Protein AF-A0A1Y3MT46-F1 (afdb_monomer)

Mean predicted aligned error: 7.98 Å

Secondary structure (DSSP, 8-state):
-TT--SBPPHHHHHHHHHHTT--HHHHHHHHHHHHHHHS-S--BGGGGGGGGS-TT--EEETTEEEEETTEE-SPP-TTTHHHHHHHHHTT-HHHHHHHHHHHHHHHHHHHTTS-----GGGGS--HHHHHHHHHHHHSS--HHHH--GGGHHHHHHTTTS-THHHHHHHHHHHHHHHHHHHHHT--SHHHHHHHTTSS--HHHHHHHHT--EE-SSSTT-EE---TTT---HHHHHHHHHHHHHHHHHHHHHHHHHHHHHHHHHHHHTT-EE-TTSEEE-TT--EEEE-------

Foldseek 3Di:
DLPFQAFDDPVLVVQLCVLLVNDPVLVVVVLVVCCVVVVDSGATPSFPLLSLFAQCDWDDDPNDTQAHSSTGPHRQAQVCVVVVLVSQCVVDPVSSVSSVVSVVSSVVSVCVPVPQDDDLVLLEDDPVLVVQLVVLLVQQDQVLVVDDPVCQVVCQVVVPDDPVQVVSLVSLVVSVVVQLVSLVPDDTSVSVCQRRVNDDHSLLSCQSYFAVFAAPGPRSHTGGDHPSRDGDPSSVVRNVVRVVVVVVVVVVVVVVVVVVVVVVCVVCVQWDADPVRFTAGPVRDTDDRDDDPPPD

Solvent-accessible surface area (backbone atoms only — not comparable to full-atom values): 17026 Å² total; per-residue (Å²): 90,44,79,34,75,54,68,52,49,70,69,59,51,50,53,36,29,60,77,63,72,51,48,72,70,59,51,54,52,49,49,54,51,45,25,74,76,69,76,42,86,79,52,26,39,26,38,54,67,25,80,74,44,56,57,86,40,64,41,73,54,96,92,38,67,33,26,56,54,17,37,41,74,35,67,76,24,53,90,49,43,63,61,53,51,59,61,41,47,78,68,34,67,70,51,34,53,53,43,55,56,47,50,54,55,41,53,51,56,49,40,77,76,58,72,85,72,85,56,74,70,77,37,51,66,53,70,72,56,43,69,67,46,54,61,54,59,63,73,44,73,70,54,58,77,79,56,63,75,92,52,50,67,63,52,57,74,57,67,87,74,58,76,74,56,52,57,54,49,50,53,50,51,55,42,51,51,52,52,54,58,52,56,74,74,50,88,47,60,66,47,51,38,28,62,45,52,76,52,74,50,70,64,57,50,39,22,31,52,58,26,58,38,68,38,89,56,55,67,83,34,54,34,65,44,13,68,61,83,40,63,54,74,68,50,45,50,53,50,49,56,30,52,50,53,52,53,53,50,52,60,57,48,53,59,51,53,54,49,51,52,50,50,54,48,68,77,49,69,57,60,43,73,46,99,86,50,41,32,24,41,83,87,68,46,80,77,51,80,60,79,78,78,76,84,124

pLDDT: mean 87.77, std 11.2, range [35.53, 97.62]

Sequence (296 aa):
MTRDKDIADAYVVKRICNKLNITNKKWNYFRKYYKSRMKTFDIPYSHLLSLLLPRTLTIRHKNKLIVDHGILLGVINGDNQIILLNSIINYGNEFYLKFMWNVQRMVHVYNLFHTITISVADCFPSDNIKNSFTPILNDIPNDLSTFSISNLDTTIMNQNKSEYQSNIRENIFQNYYSLTKLVENIQSNLTNIVNSGSKGNKDNIIQILFSVGIQAILQNCYIKGSYSEGLSAKELFIHSKSGRAGIISTSLNTSSTGYLQRELVKCMEDLTTDNNGIVRDYNHNEIIIIIRYEYT

Nearest PDB structures (foldseek):
  2pmz-assembly1_A  TM=8.046E-01  e=1.683E-09  Saccharolobus solfataricus P2
  2waq-assembly1_A  TM=8.009E-01  e=2.755E-09  Saccharolobus shibatae
  6eyd-assembly1_D  TM=7.255E-01  e=1.140E-05  Mycolicibacterium smegmatis MC2 155
  6jcy-assembly1_D  TM=6.917E-01  e=5.293E-06  Mycobacterium tuberculosis H37Rv
  6fbv-assembly1_D  TM=7.019E-01  e=1.767E-05  Mycobacterium tuberculosis H37Rv

Radius of gyration: 26.97 Å; Cα contacts (8 Å, |Δi|>4): 286; chains: 1; bounding box: 60×64×71 Å

Structure (mmCIF, N/CA/C/O backbone):
data_AF-A0A1Y3MT46-F1
#
_entry.id   AF-A0A1Y3MT46-F1
#
loop_
_atom_site.group_PDB
_atom_site.id
_atom_site.type_symbol
_atom_site.label_atom_id
_atom_site.label_alt_id
_atom_site.label_comp_id
_atom_site.label_asym_id
_atom_site.label_entity_id
_atom_site.label_seq_id
_atom_site.pdbx_PDB_ins_code
_atom_site.Cartn_x
_atom_site.Cartn_y
_atom_site.Cartn_z
_atom_site.occupancy
_atom_site.B_iso_or_equiv
_atom_site.auth_seq_id
_atom_site.auth_comp_id
_atom_site.auth_asym_id
_atom_site.auth_atom_id
_atom_site.pdbx_PDB_model_num
ATOM 1 N N . MET A 1 1 ? 0.086 -7.068 -11.124 1.00 89.50 1 MET A N 1
ATOM 2 C CA . MET A 1 1 ? 1.217 -7.064 -12.078 1.00 89.50 1 MET A CA 1
ATOM 3 C C . MET A 1 1 ? 2.537 -7.537 -11.469 1.00 89.50 1 MET A C 1
ATOM 5 O O . MET A 1 1 ? 2.953 -8.620 -11.815 1.00 89.50 1 MET A O 1
ATOM 9 N N . THR A 1 2 ? 3.215 -6.829 -10.553 1.00 91.31 2 THR A N 1
ATOM 10 C CA . THR A 1 2 ? 4.557 -7.259 -10.056 1.00 91.31 2 THR A CA 1
ATOM 11 C C . THR A 1 2 ? 4.565 -8.567 -9.246 1.00 91.31 2 THR A C 1
ATOM 13 O O . THR A 1 2 ? 5.621 -9.155 -9.045 1.00 91.31 2 THR A O 1
ATOM 16 N N . ARG A 1 3 ? 3.396 -9.040 -8.794 1.00 91.31 3 ARG A N 1
ATOM 17 C CA . ARG A 1 3 ? 3.185 -10.360 -8.163 1.00 91.31 3 ARG A CA 1
ATOM 18 C C . ARG A 1 3 ? 2.735 -11.450 -9.133 1.00 91.31 3 ARG A C 1
ATOM 20 O O . ARG A 1 3 ? 2.677 -12.611 -8.746 1.00 91.31 3 ARG A O 1
ATOM 27 N N . ASP A 1 4 ? 2.360 -11.058 -10.340 1.00 92.81 4 ASP A N 1
ATOM 28 C CA . ASP A 1 4 ? 1.717 -11.924 -11.313 1.00 92.81 4 ASP A CA 1
ATOM 29 C C . ASP A 1 4 ? 2.777 -12.763 -12.028 1.00 92.81 4 ASP A C 1
ATOM 31 O O . ASP A 1 4 ? 3.644 -12.228 -12.721 1.00 92.81 4 ASP A O 1
ATOM 35 N N . LYS A 1 5 ? 2.753 -14.070 -11.777 1.00 93.81 5 LYS A N 1
ATOM 36 C CA . LYS A 1 5 ? 3.749 -15.009 -12.295 1.00 93.81 5 LYS A CA 1
ATOM 37 C C . LYS A 1 5 ? 3.363 -15.569 -13.660 1.00 93.81 5 LYS A C 1
ATOM 39 O O . LYS A 1 5 ? 4.182 -16.280 -14.243 1.00 93.81 5 LYS A O 1
ATOM 44 N N . ASP A 1 6 ? 2.175 -15.244 -14.160 1.00 95.88 6 ASP A N 1
ATOM 45 C CA . ASP A 1 6 ? 1.707 -15.744 -15.440 1.00 95.88 6 ASP A CA 1
ATOM 46 C C . ASP A 1 6 ? 2.523 -15.118 -16.572 1.00 95.88 6 ASP A C 1
ATOM 48 O O . ASP A 1 6 ? 2.991 -13.972 -16.496 1.00 95.88 6 ASP A O 1
ATOM 52 N N . ILE A 1 7 ? 2.753 -15.913 -17.617 1.00 96.62 7 ILE A N 1
ATOM 53 C CA . ILE A 1 7 ? 3.514 -15.482 -18.788 1.00 96.62 7 ILE A CA 1
ATOM 54 C C . ILE A 1 7 ? 2.722 -14.380 -19.487 1.00 96.62 7 ILE A C 1
ATOM 56 O O . ILE A 1 7 ? 1.535 -14.530 -19.754 1.00 96.62 7 ILE A O 1
ATOM 60 N N . ALA A 1 8 ? 3.390 -13.270 -19.801 1.00 95.50 8 ALA A N 1
ATOM 61 C CA . ALA A 1 8 ? 2.727 -12.126 -20.392 1.00 95.50 8 ALA A CA 1
ATOM 62 C C . ALA A 1 8 ? 2.191 -12.444 -21.795 1.00 95.50 8 ALA A C 1
ATOM 64 O O . ALA A 1 8 ? 2.962 -12.733 -22.716 1.00 95.50 8 ALA A O 1
ATOM 65 N N . ASP A 1 9 ? 0.880 -12.292 -21.976 1.00 95.69 9 ASP A N 1
ATOM 66 C CA . ASP A 1 9 ? 0.225 -12.528 -23.257 1.00 95.69 9 ASP A CA 1
ATOM 67 C C . ASP A 1 9 ? 0.780 -11.619 -24.352 1.00 95.69 9 ASP A C 1
ATOM 69 O O . ASP A 1 9 ? 0.852 -10.390 -24.209 1.00 95.69 9 ASP A O 1
ATOM 73 N N . ALA A 1 10 ? 1.069 -12.204 -25.515 1.00 94.62 10 ALA A N 1
ATOM 74 C CA . ALA A 1 10 ? 1.573 -11.466 -26.672 1.00 94.62 10 ALA A CA 1
ATOM 75 C C . ALA A 1 10 ? 0.643 -10.307 -27.078 1.00 94.62 10 ALA A C 1
ATOM 77 O O . ALA A 1 10 ? 1.111 -9.233 -27.471 1.00 94.62 10 ALA A O 1
ATOM 78 N N . TYR A 1 11 ? -0.674 -10.498 -26.945 1.00 95.69 11 TYR A N 1
ATOM 79 C CA . TYR A 1 11 ? -1.669 -9.464 -27.221 1.00 95.69 11 TYR A CA 1
ATOM 80 C C . TYR A 1 11 ? -1.562 -8.280 -26.246 1.00 95.69 11 TYR A C 1
ATOM 82 O O . TYR A 1 11 ? -1.498 -7.125 -26.681 1.00 95.69 11 TYR A O 1
ATOM 90 N N . VAL A 1 12 ? -1.470 -8.549 -24.940 1.00 95.38 12 VAL A N 1
ATOM 91 C CA . VAL A 1 12 ? -1.343 -7.511 -23.903 1.00 95.38 12 VAL A CA 1
ATOM 92 C C . VAL A 1 12 ? -0.020 -6.762 -24.055 1.00 95.38 12 VAL A C 1
ATOM 94 O O . VAL A 1 12 ? -0.002 -5.529 -24.069 1.00 95.38 12 VAL A O 1
ATOM 97 N N . VAL A 1 13 ? 1.079 -7.485 -24.280 1.00 95.50 13 VAL A N 1
ATOM 98 C CA . VAL A 1 13 ? 2.406 -6.905 -24.537 1.00 95.50 13 VAL A CA 1
ATOM 99 C C . VAL A 1 13 ? 2.394 -5.988 -25.761 1.00 95.50 13 VAL A C 1
ATOM 101 O O . VAL A 1 13 ? 2.955 -4.890 -25.710 1.00 95.50 13 VAL A O 1
ATOM 104 N N . LYS A 1 14 ? 1.722 -6.381 -26.851 1.00 95.94 14 LYS A N 1
ATOM 105 C CA . LYS A 1 14 ? 1.579 -5.541 -28.050 1.00 95.94 14 LYS A CA 1
ATOM 106 C C . LYS A 1 14 ? 0.832 -4.242 -27.740 1.00 95.94 14 LYS A C 1
ATOM 108 O O . LYS A 1 14 ? 1.267 -3.174 -28.172 1.00 95.94 14 LYS A O 1
ATOM 113 N N . ARG A 1 15 ? -0.253 -4.297 -26.956 1.00 96.69 15 ARG A N 1
ATOM 114 C CA . ARG A 1 15 ? -0.984 -3.089 -26.525 1.00 96.69 15 ARG A CA 1
ATOM 115 C C . ARG A 1 15 ? -0.128 -2.187 -25.637 1.00 96.69 15 ARG A C 1
ATOM 117 O O . ARG A 1 15 ? -0.145 -0.974 -25.840 1.00 96.69 15 ARG A O 1
ATOM 124 N N . ILE A 1 16 ? 0.647 -2.761 -24.713 1.00 96.44 16 ILE A N 1
ATOM 125 C CA . ILE A 1 16 ? 1.609 -2.021 -23.883 1.00 96.44 16 ILE A CA 1
ATOM 126 C C . ILE A 1 16 ? 2.638 -1.316 -24.773 1.00 96.44 16 ILE A C 1
ATOM 128 O O . ILE A 1 16 ? 2.809 -0.104 -24.664 1.00 96.44 16 ILE A O 1
ATOM 132 N N . CYS A 1 17 ? 3.279 -2.038 -25.696 1.00 96.38 17 CYS A N 1
ATOM 133 C CA . CYS A 1 17 ? 4.290 -1.460 -26.583 1.00 96.38 17 CYS A CA 1
ATOM 134 C C . CYS A 1 17 ? 3.718 -0.316 -27.428 1.00 96.38 17 CYS A C 1
ATOM 136 O O . CYS A 1 17 ? 4.334 0.746 -27.500 1.00 96.38 17 CYS A O 1
ATOM 138 N N . ASN A 1 18 ? 2.511 -0.484 -27.977 1.00 95.94 18 ASN A N 1
ATOM 139 C CA . ASN A 1 18 ? 1.822 0.571 -28.721 1.00 95.94 18 ASN A CA 1
ATOM 140 C C . ASN A 1 18 ? 1.517 1.793 -27.839 1.00 95.94 18 ASN A C 1
ATOM 142 O O . ASN A 1 18 ? 1.780 2.919 -28.244 1.00 95.94 18 ASN A O 1
ATOM 146 N N . LYS A 1 19 ? 1.011 1.599 -26.612 1.00 95.88 19 LYS A N 1
ATOM 147 C CA . LYS A 1 19 ? 0.667 2.703 -25.692 1.00 95.88 19 LYS A CA 1
ATOM 148 C C . LYS A 1 19 ? 1.895 3.494 -25.219 1.00 95.88 19 LYS A C 1
ATOM 150 O O . LYS A 1 19 ? 1.788 4.681 -24.895 1.00 95.88 19 LYS A O 1
ATOM 155 N N . LEU A 1 20 ? 3.048 2.832 -25.162 1.00 96.12 20 LEU A N 1
ATOM 156 C CA . LEU A 1 20 ? 4.332 3.395 -24.744 1.00 96.12 20 LEU A CA 1
ATOM 157 C C . LEU A 1 20 ? 5.199 3.883 -25.917 1.00 96.12 20 LEU A C 1
ATOM 159 O O . LEU A 1 20 ? 6.322 4.330 -25.685 1.00 96.12 20 LEU A O 1
ATOM 163 N N . ASN A 1 21 ? 4.714 3.788 -27.162 1.00 95.31 21 ASN A N 1
ATOM 164 C CA . ASN A 1 21 ? 5.484 4.074 -28.379 1.00 95.31 21 ASN A CA 1
ATOM 165 C C . ASN A 1 21 ? 6.826 3.308 -28.434 1.00 95.31 21 ASN A C 1
ATOM 167 O O . ASN A 1 21 ? 7.859 3.834 -28.853 1.00 95.31 21 ASN A O 1
ATOM 171 N N . ILE A 1 22 ? 6.8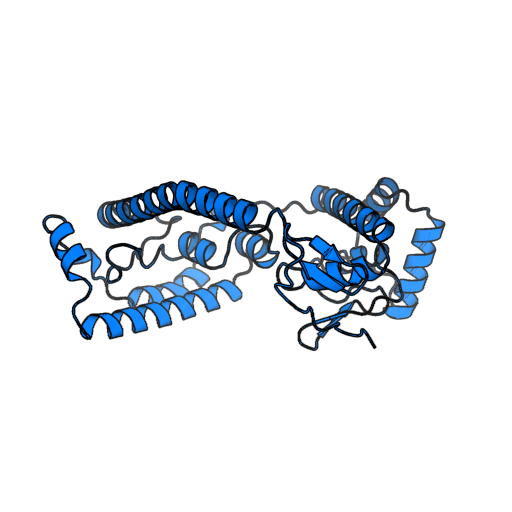32 2.054 -27.974 1.00 94.75 22 ILE A N 1
ATOM 172 C CA . ILE A 1 22 ? 8.005 1.177 -28.008 1.00 94.75 22 ILE A CA 1
ATOM 173 C C . ILE A 1 22 ? 8.059 0.489 -29.368 1.00 94.75 22 ILE A C 1
ATOM 175 O O . ILE A 1 22 ? 7.177 -0.284 -29.732 1.00 94.75 22 ILE A O 1
ATOM 179 N N . THR A 1 23 ? 9.129 0.750 -30.115 1.00 95.31 23 THR A N 1
ATOM 180 C CA . THR A 1 23 ? 9.349 0.129 -31.423 1.00 95.31 23 THR A CA 1
ATOM 181 C C . THR A 1 23 ? 9.632 -1.370 -31.297 1.00 95.31 23 THR A C 1
ATOM 183 O O . THR A 1 23 ? 10.238 -1.828 -30.323 1.00 95.31 23 THR A O 1
ATOM 186 N N . ASN A 1 24 ? 9.308 -2.133 -32.347 1.00 93.06 24 ASN A N 1
ATOM 187 C CA . ASN A 1 24 ? 9.642 -3.562 -32.431 1.00 93.06 24 ASN A CA 1
ATOM 188 C C . ASN A 1 24 ? 11.147 -3.822 -32.234 1.00 93.06 24 ASN A C 1
ATOM 190 O O . ASN A 1 24 ? 11.530 -4.815 -31.619 1.00 93.06 24 ASN A O 1
ATOM 194 N N . LYS A 1 25 ? 12.012 -2.904 -32.698 1.00 94.88 25 LYS A N 1
ATOM 195 C CA . LYS A 1 25 ? 13.466 -2.971 -32.474 1.00 94.88 25 LYS A CA 1
ATOM 196 C C . LYS A 1 25 ? 13.804 -2.936 -30.979 1.00 94.88 25 LYS A C 1
ATOM 198 O O . LYS A 1 25 ? 14.543 -3.798 -30.504 1.00 94.88 25 LYS A O 1
ATOM 203 N N . LYS A 1 26 ? 13.235 -1.982 -30.230 1.00 94.44 26 LYS A N 1
ATOM 204 C CA . LYS A 1 26 ? 13.465 -1.837 -28.783 1.00 94.44 26 LYS A CA 1
ATOM 205 C C . LYS A 1 26 ? 12.912 -3.030 -27.997 1.00 94.44 26 LYS A C 1
ATOM 207 O O . LYS A 1 26 ? 13.590 -3.528 -27.102 1.00 94.44 26 LYS A O 1
ATOM 212 N N . TRP A 1 27 ? 11.735 -3.531 -28.370 1.00 95.62 27 TRP A N 1
ATOM 213 C CA . TRP A 1 27 ? 11.154 -4.735 -27.771 1.00 95.62 27 TRP A CA 1
ATOM 214 C C . TRP A 1 27 ? 12.026 -5.982 -27.992 1.00 95.62 27 TRP A C 1
ATOM 216 O O . TRP A 1 27 ? 12.374 -6.680 -27.041 1.00 95.62 27 TRP A O 1
ATOM 226 N N . ASN A 1 28 ? 12.463 -6.232 -29.230 1.00 95.00 28 ASN A N 1
ATOM 227 C CA . ASN A 1 28 ? 13.331 -7.371 -29.544 1.00 95.00 28 ASN A CA 1
ATOM 228 C C . ASN A 1 28 ? 14.679 -7.288 -28.817 1.00 95.00 28 ASN A C 1
ATOM 230 O O . ASN A 1 28 ? 15.208 -8.304 -28.366 1.00 95.00 28 ASN A O 1
ATOM 234 N N . TYR A 1 29 ? 15.221 -6.079 -28.668 1.00 95.44 29 TYR A N 1
ATOM 235 C CA . TYR A 1 29 ? 16.428 -5.847 -27.884 1.00 95.44 29 TYR A CA 1
ATOM 236 C C . TYR A 1 29 ? 16.231 -6.177 -26.400 1.00 95.44 29 TYR A C 1
ATOM 238 O O . TYR A 1 29 ? 17.075 -6.848 -25.805 1.00 95.44 29 TYR A O 1
ATOM 246 N N . PHE A 1 30 ? 15.101 -5.767 -25.815 1.00 96.50 30 PHE A N 1
ATOM 247 C CA . PHE A 1 30 ? 14.737 -6.142 -24.451 1.00 96.50 30 PHE A CA 1
ATOM 248 C C . PHE A 1 30 ? 14.603 -7.662 -24.296 1.00 96.50 30 PHE A C 1
ATOM 250 O O . PHE A 1 30 ? 15.218 -8.216 -23.393 1.00 96.50 30 PHE A O 1
ATOM 257 N N . ARG A 1 31 ? 13.910 -8.361 -25.208 1.00 96.12 31 ARG A N 1
ATOM 258 C CA . ARG A 1 31 ? 13.781 -9.832 -25.152 1.00 96.12 31 ARG A CA 1
ATOM 259 C C . ARG A 1 31 ? 15.128 -10.552 -25.201 1.00 96.12 31 ARG A C 1
ATOM 261 O O . ARG A 1 31 ? 15.343 -11.492 -24.442 1.00 96.12 31 ARG A O 1
ATOM 268 N N . LYS A 1 32 ? 16.049 -10.113 -26.069 1.00 96.44 32 LYS A N 1
ATOM 269 C CA . LYS A 1 32 ? 17.411 -10.675 -26.141 1.00 96.44 32 LYS A CA 1
ATOM 270 C C . LYS A 1 32 ? 18.173 -10.464 -24.832 1.00 96.44 32 LYS A C 1
ATOM 272 O O . LYS A 1 32 ? 18.791 -11.398 -24.329 1.00 96.44 32 LYS A O 1
ATOM 277 N N . TYR A 1 33 ? 18.090 -9.259 -24.269 1.00 96.69 33 TYR A N 1
ATOM 278 C CA . TYR A 1 33 ? 18.714 -8.937 -22.987 1.00 96.69 33 TYR A CA 1
ATOM 279 C C . TYR A 1 33 ? 18.118 -9.757 -21.838 1.00 96.69 33 TYR A C 1
ATOM 281 O O . TYR A 1 33 ? 18.855 -10.385 -21.084 1.00 96.69 33 TYR A O 1
ATOM 289 N N . TYR A 1 34 ? 16.792 -9.839 -21.760 1.00 97.00 34 TYR A N 1
ATOM 290 C CA . TYR A 1 34 ? 16.092 -10.651 -20.775 1.00 97.00 34 TYR A CA 1
ATOM 291 C C . TYR A 1 34 ? 16.513 -12.124 -20.863 1.00 97.00 34 TYR A C 1
ATOM 293 O O . TYR A 1 34 ? 16.905 -12.700 -19.852 1.00 97.00 34 TYR A O 1
ATOM 301 N N . LYS A 1 35 ? 16.568 -12.704 -22.074 1.00 96.69 35 LYS A N 1
ATOM 302 C CA . LYS A 1 35 ? 17.059 -14.076 -22.287 1.00 96.69 35 LYS A CA 1
ATOM 303 C C . LYS A 1 35 ? 18.486 -14.268 -21.773 1.00 96.69 35 LYS A C 1
ATOM 305 O O . LYS A 1 35 ? 18.784 -15.299 -21.182 1.00 96.69 35 LYS A O 1
ATOM 310 N N . SER A 1 36 ? 19.366 -13.284 -21.975 1.00 96.19 36 SER A N 1
ATOM 311 C CA . SER A 1 36 ? 20.754 -13.365 -21.499 1.00 96.19 36 SER A CA 1
ATOM 312 C C . SER A 1 36 ? 20.866 -13.406 -19.970 1.00 96.19 36 SER A C 1
ATOM 314 O O . SER A 1 36 ? 21.756 -14.068 -19.447 1.00 96.19 36 SER A O 1
ATOM 316 N N . ARG A 1 37 ? 19.943 -12.748 -19.252 1.00 94.75 37 ARG A N 1
ATOM 317 C CA . ARG A 1 37 ? 19.925 -12.694 -17.781 1.00 94.75 37 ARG A CA 1
ATOM 318 C C . ARG A 1 37 ? 19.153 -13.859 -17.158 1.00 94.75 37 ARG A C 1
ATOM 320 O O . ARG A 1 37 ? 19.639 -14.475 -16.220 1.00 94.75 37 ARG A O 1
ATOM 327 N N . MET A 1 38 ? 17.978 -14.178 -17.702 1.00 94.81 38 MET A N 1
ATOM 328 C CA . MET A 1 38 ? 17.021 -15.130 -17.119 1.00 94.81 38 MET A CA 1
ATOM 329 C C . MET A 1 38 ? 17.059 -16.519 -17.762 1.00 94.81 38 MET A C 1
ATOM 331 O O . MET A 1 38 ? 16.367 -17.422 -17.304 1.00 94.81 38 MET A O 1
ATOM 335 N N . LYS A 1 39 ? 17.838 -16.706 -18.836 1.00 94.75 39 LYS A N 1
ATOM 336 C CA . LYS A 1 39 ? 17.951 -17.961 -19.605 1.00 94.75 39 LYS A CA 1
ATOM 337 C C . LYS A 1 39 ? 16.635 -18.460 -20.228 1.00 94.75 39 LYS A C 1
ATOM 339 O O . LYS A 1 39 ? 16.599 -19.563 -20.759 1.00 94.75 39 LYS A O 1
ATOM 344 N N . THR A 1 40 ? 15.585 -17.638 -20.245 1.00 94.94 40 THR A N 1
ATOM 345 C CA . THR A 1 40 ? 14.285 -17.938 -20.864 1.00 94.94 40 THR A CA 1
ATOM 346 C C . THR A 1 40 ? 13.792 -16.773 -21.726 1.00 94.94 40 THR A C 1
ATOM 348 O O . THR A 1 40 ? 14.183 -15.620 -21.529 1.00 94.94 40 THR A O 1
ATOM 351 N N . PHE A 1 41 ? 12.956 -17.080 -22.717 1.00 92.44 41 PHE A N 1
ATOM 352 C CA . PHE A 1 41 ? 12.231 -16.088 -23.513 1.00 92.44 41 PHE A CA 1
ATOM 353 C C . PHE A 1 41 ? 10.859 -15.734 -22.940 1.00 92.44 41 PHE A C 1
ATOM 355 O O . PHE A 1 41 ? 10.252 -14.767 -23.419 1.00 92.44 41 PHE A O 1
ATOM 362 N N . ASP A 1 42 ? 10.403 -16.498 -21.951 1.00 94.38 42 ASP A N 1
ATOM 363 C CA . ASP A 1 42 ? 9.109 -16.331 -21.311 1.00 94.38 42 ASP A CA 1
ATOM 364 C C . ASP A 1 42 ? 9.229 -15.243 -20.250 1.00 94.38 42 ASP A C 1
ATOM 366 O O . ASP A 1 42 ? 10.000 -15.337 -19.288 1.00 94.38 42 ASP A O 1
ATOM 370 N N . ILE A 1 43 ? 8.512 -14.149 -20.485 1.00 96.25 43 ILE A N 1
ATOM 371 C CA . ILE A 1 43 ? 8.541 -12.968 -19.630 1.00 96.25 43 ILE A CA 1
ATOM 372 C C . ILE A 1 43 ? 7.222 -12.952 -18.862 1.00 96.25 43 ILE A C 1
ATOM 374 O O . ILE A 1 43 ? 6.188 -12.714 -19.487 1.00 96.25 43 ILE A O 1
ATOM 378 N N . PRO A 1 44 ? 7.225 -13.194 -17.543 1.00 97.00 44 PRO A N 1
ATOM 379 C CA . PRO A 1 44 ? 6.020 -13.072 -16.742 1.00 97.00 44 PRO A CA 1
ATOM 380 C C . PRO A 1 44 ? 5.614 -11.605 -16.581 1.00 97.00 44 PRO A C 1
ATOM 382 O O . PRO A 1 44 ? 6.450 -10.695 -16.681 1.00 97.00 44 PRO A O 1
ATOM 385 N N . TYR A 1 45 ? 4.338 -11.364 -16.279 1.00 96.69 45 TYR A N 1
ATOM 386 C CA . TYR A 1 45 ? 3.833 -10.022 -15.972 1.00 96.69 45 TYR A CA 1
ATOM 387 C C . TYR A 1 45 ? 4.617 -9.348 -14.841 1.00 96.69 45 TYR A C 1
ATOM 389 O O . TYR A 1 45 ? 4.872 -8.140 -14.904 1.00 96.69 45 TYR A O 1
ATOM 397 N N . SER A 1 46 ? 5.078 -10.126 -13.857 1.00 95.75 46 SER A N 1
ATOM 398 C CA . SER A 1 46 ? 5.911 -9.659 -12.750 1.00 95.75 46 SER A CA 1
ATOM 399 C C . SER A 1 46 ? 7.181 -8.953 -13.210 1.00 95.75 46 SER A C 1
ATOM 401 O O . SER A 1 46 ? 7.615 -8.006 -12.560 1.00 95.75 46 SER A O 1
ATOM 403 N N . HIS A 1 47 ? 7.748 -9.352 -14.350 1.00 96.56 47 HIS A N 1
ATOM 404 C CA . HIS A 1 47 ? 9.004 -8.813 -14.863 1.00 96.56 47 HIS A CA 1
ATOM 405 C C . HIS A 1 47 ? 8.812 -7.745 -15.944 1.00 96.56 47 HIS A C 1
ATOM 407 O O . HIS A 1 47 ? 9.799 -7.123 -16.340 1.00 96.56 47 HIS A O 1
ATOM 413 N N . LEU A 1 48 ? 7.592 -7.470 -16.422 1.00 95.56 48 LEU A N 1
ATOM 414 C CA . LEU A 1 48 ? 7.376 -6.498 -17.507 1.00 95.56 48 LEU A CA 1
ATOM 415 C C . LEU A 1 48 ? 7.844 -5.082 -17.161 1.00 95.56 48 LEU A C 1
ATOM 417 O O . LEU A 1 48 ? 8.295 -4.360 -18.049 1.00 95.56 48 LEU A O 1
ATOM 421 N N . LEU A 1 49 ? 7.809 -4.699 -15.880 1.00 96.50 49 LEU A N 1
ATOM 422 C CA . LEU A 1 49 ? 8.316 -3.398 -15.432 1.00 96.50 49 LEU A CA 1
ATOM 423 C C . LEU A 1 49 ? 9.803 -3.198 -15.774 1.00 96.50 49 LEU A C 1
ATOM 425 O O . LEU A 1 49 ? 10.221 -2.068 -16.017 1.00 96.50 49 LEU A O 1
ATOM 429 N N . SER A 1 50 ? 10.569 -4.286 -15.908 1.00 97.25 50 SER A N 1
ATOM 430 C CA . SER A 1 50 ? 11.974 -4.277 -16.346 1.00 97.25 50 SER A CA 1
ATOM 431 C C . SER A 1 50 ? 12.184 -3.596 -17.701 1.00 97.25 50 SER A C 1
ATOM 433 O O . SER A 1 50 ? 13.263 -3.080 -17.970 1.00 97.25 50 SER A O 1
ATOM 435 N N . LEU A 1 51 ? 11.160 -3.547 -18.562 1.00 96.88 51 LEU A N 1
ATOM 436 C CA . LEU A 1 51 ? 11.217 -2.844 -19.848 1.00 96.88 51 LEU A CA 1
ATOM 437 C C . LEU A 1 51 ? 11.479 -1.335 -19.691 1.00 96.88 51 LEU A C 1
ATOM 439 O O . LEU A 1 51 ? 11.979 -0.691 -20.619 1.00 96.88 51 LEU A O 1
ATOM 443 N N . LEU A 1 52 ? 11.115 -0.774 -18.535 1.00 96.81 52 LEU A N 1
ATOM 444 C CA . LEU A 1 52 ? 11.241 0.645 -18.211 1.00 96.81 52 LEU A CA 1
ATOM 445 C C . LEU A 1 52 ? 12.474 0.961 -17.355 1.00 96.81 52 LEU A C 1
ATOM 447 O O . LEU A 1 52 ? 12.799 2.135 -17.193 1.00 96.81 52 LEU A O 1
ATOM 451 N N . LEU A 1 53 ? 13.157 -0.055 -16.819 1.00 96.94 53 LEU A N 1
ATOM 452 C CA . LEU A 1 53 ? 14.280 0.135 -15.907 1.00 96.94 53 LEU A CA 1
ATOM 453 C C . LEU A 1 53 ? 15.607 0.319 -16.667 1.00 96.94 53 LEU A C 1
ATOM 455 O O . LEU A 1 53 ? 15.845 -0.348 -17.681 1.00 96.94 53 LEU A O 1
ATOM 459 N N . PRO A 1 54 ? 16.505 1.198 -16.185 1.00 95.88 54 PRO A N 1
ATOM 460 C CA . PRO A 1 54 ? 17.852 1.303 -16.727 1.00 95.88 54 PRO A CA 1
ATOM 461 C C . PRO A 1 54 ? 18.668 0.050 -16.392 1.00 95.88 54 PRO A C 1
ATOM 463 O O . PRO A 1 54 ? 18.548 -0.524 -15.314 1.00 95.88 54 PRO A O 1
ATOM 466 N N . ARG A 1 55 ? 19.546 -0.371 -17.305 1.00 94.81 55 ARG A N 1
ATOM 467 C CA . ARG A 1 55 ? 20.349 -1.602 -17.143 1.00 94.81 55 ARG A CA 1
ATOM 468 C C . ARG A 1 55 ? 21.435 -1.511 -16.082 1.00 94.81 55 ARG A C 1
ATOM 470 O O . ARG A 1 55 ? 21.902 -2.531 -15.600 1.00 94.81 55 ARG A O 1
ATOM 477 N N . THR A 1 56 ? 21.844 -0.299 -15.747 1.00 95.94 56 THR A N 1
ATOM 478 C CA . THR A 1 56 ? 22.793 -0.012 -14.670 1.00 95.94 56 THR A CA 1
ATOM 479 C C . THR A 1 56 ? 22.131 -0.060 -13.295 1.00 95.94 56 THR A C 1
ATOM 481 O O . THR A 1 56 ? 22.823 0.003 -12.285 1.00 95.94 56 THR A O 1
ATOM 484 N N . LEU A 1 57 ? 20.797 -0.156 -13.230 1.00 96.62 57 LEU A N 1
ATOM 485 C CA . LEU A 1 57 ? 20.073 -0.140 -11.970 1.00 96.62 57 LEU A CA 1
ATOM 486 C C . LEU A 1 57 ? 20.131 -1.502 -11.287 1.00 96.62 57 LEU A C 1
ATOM 488 O O . LEU A 1 57 ? 19.631 -2.495 -11.816 1.00 96.62 57 LEU A O 1
ATOM 492 N N . THR A 1 58 ? 20.644 -1.503 -10.065 1.00 96.25 58 THR A N 1
ATOM 493 C CA . THR A 1 58 ? 20.626 -2.650 -9.163 1.00 96.25 58 THR A CA 1
ATOM 494 C C . THR A 1 58 ? 20.161 -2.168 -7.795 1.00 96.25 58 THR A C 1
ATOM 496 O O . THR A 1 58 ? 20.686 -1.189 -7.274 1.00 96.25 58 THR A O 1
ATOM 499 N N . ILE A 1 59 ? 19.153 -2.828 -7.223 1.00 95.56 59 ILE A N 1
ATOM 500 C CA . ILE A 1 59 ? 18.527 -2.429 -5.956 1.00 95.56 59 ILE A CA 1
ATOM 501 C C . ILE A 1 59 ? 18.445 -3.636 -5.031 1.00 95.56 59 ILE A C 1
ATOM 503 O O . ILE A 1 59 ? 17.900 -4.681 -5.399 1.00 95.56 59 ILE A O 1
ATOM 507 N N . ARG A 1 60 ? 18.913 -3.460 -3.792 1.00 93.56 60 ARG A N 1
ATOM 508 C CA . ARG A 1 60 ? 18.755 -4.423 -2.698 1.00 93.56 60 ARG A CA 1
ATOM 509 C C . ARG A 1 60 ? 17.896 -3.828 -1.587 1.00 93.56 60 ARG A C 1
ATOM 511 O O . ARG A 1 60 ? 18.037 -2.661 -1.251 1.00 93.56 60 ARG A O 1
ATOM 518 N N . HIS A 1 61 ? 17.037 -4.647 -0.993 1.00 92.06 61 HIS A N 1
ATOM 519 C CA . HIS A 1 61 ? 16.207 -4.276 0.151 1.00 92.06 61 HIS A CA 1
ATOM 520 C C . HIS A 1 61 ? 16.070 -5.474 1.091 1.00 92.06 61 HIS A C 1
ATOM 522 O O . HI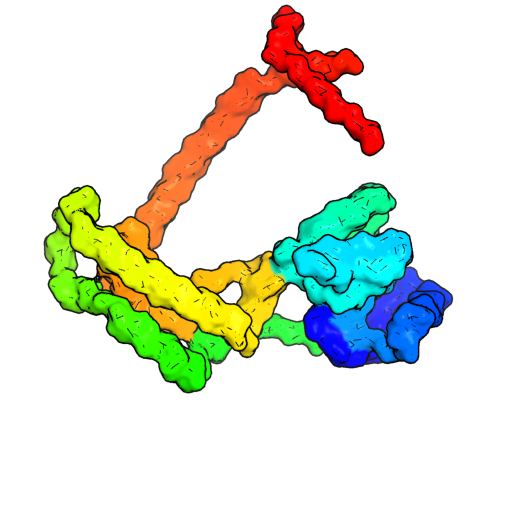S A 1 61 ? 15.781 -6.582 0.635 1.00 92.06 61 HIS A O 1
ATOM 528 N N . LYS A 1 62 ? 16.285 -5.265 2.398 1.00 88.69 62 LYS A N 1
ATOM 529 C CA . LYS A 1 62 ? 16.257 -6.327 3.427 1.00 88.69 62 LYS A CA 1
ATOM 530 C C . LYS A 1 62 ? 17.070 -7.565 3.002 1.00 88.69 62 LYS A C 1
ATOM 532 O O . LYS A 1 62 ? 16.571 -8.687 2.997 1.00 88.69 62 LYS A O 1
ATOM 537 N N . ASN A 1 63 ? 18.303 -7.330 2.547 1.00 86.50 63 ASN A N 1
ATOM 538 C CA . ASN A 1 63 ? 19.248 -8.313 1.995 1.00 86.50 63 ASN A CA 1
ATOM 539 C C . ASN A 1 63 ? 18.821 -9.061 0.720 1.00 86.50 63 ASN A C 1
ATOM 541 O O . ASN A 1 63 ? 19.641 -9.798 0.168 1.00 86.50 63 ASN A O 1
ATOM 545 N N . LYS A 1 64 ? 17.619 -8.822 0.184 1.00 91.31 64 LYS A N 1
ATOM 546 C CA . LYS A 1 64 ? 17.129 -9.420 -1.063 1.00 91.31 64 LYS A CA 1
ATOM 547 C C . LYS A 1 64 ? 17.361 -8.492 -2.252 1.00 91.31 64 LYS A C 1
ATOM 549 O O . LYS A 1 64 ? 17.209 -7.276 -2.147 1.00 91.31 64 LYS A O 1
ATOM 554 N N . LEU A 1 65 ? 17.729 -9.074 -3.388 1.00 91.38 65 LEU A N 1
ATOM 555 C CA . LEU A 1 65 ? 17.879 -8.361 -4.654 1.00 91.38 65 LEU A CA 1
ATOM 556 C C . LEU A 1 65 ? 16.489 -8.136 -5.264 1.00 91.38 65 LEU A C 1
ATOM 558 O O . LEU A 1 65 ? 15.786 -9.099 -5.558 1.00 91.38 65 LEU A O 1
ATOM 562 N N . ILE A 1 66 ? 16.073 -6.875 -5.401 1.00 94.62 66 ILE A N 1
ATOM 563 C CA . ILE A 1 66 ? 14.780 -6.512 -6.003 1.00 94.62 66 ILE A CA 1
ATOM 564 C C . ILE A 1 66 ? 14.954 -6.241 -7.490 1.00 94.62 66 ILE A C 1
ATOM 566 O O . ILE A 1 66 ? 14.157 -6.723 -8.289 1.00 94.62 66 ILE A O 1
ATOM 570 N N . VAL A 1 67 ? 15.978 -5.472 -7.853 1.00 96.88 67 VAL A N 1
ATOM 571 C CA . VAL A 1 67 ? 16.330 -5.188 -9.245 1.00 96.88 67 VAL A CA 1
ATOM 572 C C . VAL A 1 67 ? 17.773 -5.605 -9.456 1.00 96.88 67 VAL A C 1
ATOM 574 O O . VAL A 1 67 ? 18.636 -5.254 -8.656 1.00 96.88 67 VAL A O 1
ATOM 577 N N . ASP A 1 68 ? 18.024 -6.329 -10.535 1.00 96.56 68 ASP A N 1
ATOM 578 C CA . ASP A 1 68 ? 19.339 -6.804 -10.929 1.00 96.56 68 ASP A CA 1
ATOM 579 C C . ASP A 1 68 ? 19.646 -6.368 -12.360 1.00 96.56 68 ASP A C 1
ATOM 581 O O . ASP A 1 68 ? 19.063 -6.890 -13.313 1.00 96.56 68 ASP A O 1
ATOM 585 N N . HIS A 1 69 ? 20.542 -5.393 -12.520 1.00 96.62 69 HIS A N 1
ATOM 586 C CA . HIS A 1 69 ? 20.935 -4.854 -13.825 1.00 96.62 69 HIS A CA 1
ATOM 587 C C . HIS A 1 69 ? 19.723 -4.524 -14.728 1.00 96.62 69 HIS A C 1
ATOM 589 O O . HIS A 1 69 ? 19.640 -4.919 -15.897 1.00 96.62 69 HIS A O 1
ATOM 595 N N . GLY A 1 70 ? 18.729 -3.836 -14.163 1.00 96.06 70 GLY A N 1
ATOM 596 C CA . GLY A 1 70 ? 17.483 -3.455 -14.834 1.00 96.06 70 GLY A CA 1
ATOM 597 C C . GLY A 1 70 ? 16.433 -4.562 -14.977 1.00 96.06 70 GLY A C 1
ATOM 598 O O . GLY A 1 70 ? 15.385 -4.311 -15.566 1.00 96.06 70 GLY A O 1
ATOM 599 N N . ILE A 1 71 ? 16.664 -5.769 -14.450 1.00 97.06 71 ILE A N 1
ATOM 600 C CA . ILE A 1 71 ? 15.646 -6.825 -14.366 1.00 97.06 71 ILE A CA 1
ATOM 601 C C . ILE A 1 71 ? 15.008 -6.806 -12.981 1.00 97.06 71 ILE A C 1
ATOM 603 O O . ILE A 1 71 ? 15.685 -6.977 -11.972 1.00 97.06 71 ILE A O 1
ATOM 607 N N . LEU A 1 72 ? 13.696 -6.604 -12.927 1.00 96.69 72 LEU A N 1
ATOM 608 C CA . LEU A 1 72 ? 12.918 -6.713 -11.702 1.00 96.69 72 LEU A CA 1
ATOM 609 C C . LEU A 1 72 ? 12.745 -8.192 -11.336 1.00 96.69 72 LEU A C 1
ATOM 611 O O . LEU A 1 72 ? 12.142 -8.942 -12.094 1.00 96.69 72 LEU A O 1
ATOM 615 N N . LEU A 1 73 ? 13.260 -8.582 -10.172 1.00 94.38 73 LEU A N 1
ATOM 616 C CA . LEU A 1 73 ? 13.159 -9.926 -9.591 1.00 94.38 73 LEU A CA 1
ATOM 617 C C . LEU A 1 73 ? 12.214 -9.962 -8.381 1.00 94.38 73 LEU A C 1
ATOM 619 O O . LEU A 1 73 ? 11.649 -11.001 -8.048 1.00 94.38 73 LEU A O 1
ATOM 623 N N . GLY A 1 74 ? 12.075 -8.827 -7.692 1.00 92.56 74 GLY A N 1
ATOM 624 C CA . GLY A 1 74 ? 11.218 -8.676 -6.523 1.00 92.56 74 GLY A CA 1
ATOM 625 C C . GLY A 1 74 ? 9.839 -8.104 -6.845 1.00 92.56 74 GLY A C 1
ATOM 626 O O . GLY A 1 74 ? 9.572 -7.589 -7.928 1.00 92.56 74 GLY A O 1
ATOM 627 N N . VAL A 1 75 ? 8.962 -8.132 -5.846 1.00 92.88 75 VAL A N 1
ATOM 628 C CA . VAL A 1 75 ? 7.656 -7.472 -5.909 1.00 92.88 75 VAL A CA 1
ATOM 629 C C . VAL A 1 75 ? 7.808 -6.026 -5.454 1.00 92.88 75 VAL A C 1
ATOM 631 O O . VAL A 1 75 ? 8.260 -5.792 -4.336 1.00 92.88 75 VAL A O 1
ATOM 634 N N . ILE A 1 76 ? 7.386 -5.069 -6.281 1.00 93.56 76 ILE A N 1
ATOM 635 C CA . ILE A 1 76 ? 7.230 -3.673 -5.847 1.00 93.56 76 ILE A CA 1
ATOM 636 C C . ILE A 1 76 ? 5.917 -3.523 -5.074 1.00 93.56 76 ILE A C 1
ATOM 638 O O . ILE A 1 76 ? 4.866 -3.925 -5.581 1.00 93.56 76 ILE A O 1
ATOM 642 N N . ASN A 1 77 ? 5.992 -2.980 -3.860 1.00 90.94 77 ASN A N 1
ATOM 643 C CA . ASN A 1 77 ? 4.880 -2.772 -2.933 1.00 90.94 77 ASN A CA 1
ATOM 644 C C . ASN A 1 77 ? 5.073 -1.488 -2.098 1.00 90.94 77 ASN A C 1
ATOM 646 O O . ASN A 1 77 ? 6.058 -0.767 -2.274 1.00 90.94 77 ASN A O 1
ATOM 650 N N . GLY A 1 78 ? 4.152 -1.225 -1.166 1.00 84.44 78 GLY A N 1
ATOM 651 C CA . GLY A 1 78 ? 4.200 -0.053 -0.285 1.00 84.44 78 GLY A CA 1
ATOM 652 C C . GLY A 1 78 ? 5.510 0.097 0.497 1.00 84.44 78 GLY A C 1
ATOM 653 O O . GLY A 1 78 ? 5.964 1.220 0.696 1.00 84.44 78 GLY A O 1
ATOM 654 N N . ASP A 1 79 ? 6.158 -1.015 0.855 1.00 86.88 79 ASP A N 1
ATOM 655 C CA . ASP A 1 79 ? 7.378 -1.009 1.673 1.00 86.88 79 ASP A CA 1
ATOM 656 C C . ASP A 1 79 ? 8.629 -0.579 0.899 1.00 86.88 79 ASP A C 1
ATOM 658 O O . ASP A 1 79 ? 9.566 -0.043 1.484 1.00 86.88 79 ASP A O 1
ATOM 662 N N . ASN A 1 80 ? 8.697 -0.871 -0.404 1.00 91.81 80 ASN A N 1
ATOM 663 C CA . A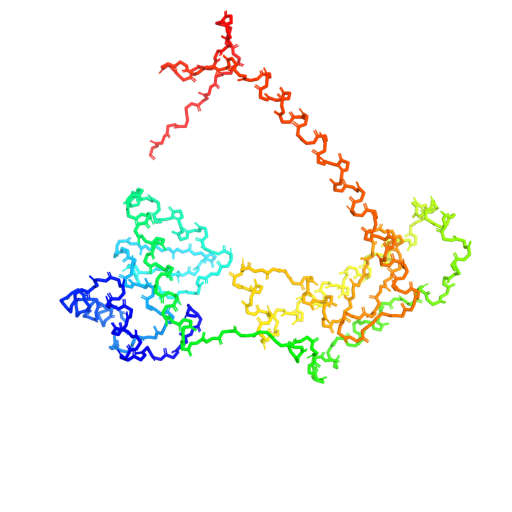SN A 1 80 ? 9.930 -0.728 -1.186 1.00 91.81 80 ASN A CA 1
ATOM 664 C C . ASN A 1 80 ? 9.810 0.207 -2.398 1.00 91.81 80 ASN A C 1
ATOM 666 O O . ASN A 1 80 ? 10.826 0.515 -3.025 1.00 91.81 80 ASN A O 1
ATOM 670 N N . GLN A 1 81 ? 8.610 0.699 -2.719 1.00 92.00 81 GLN A N 1
ATOM 671 C CA . GLN A 1 81 ? 8.401 1.605 -3.852 1.00 92.00 81 GLN A CA 1
ATOM 672 C C . GLN A 1 81 ? 9.235 2.889 -3.748 1.00 92.00 81 GLN A C 1
ATOM 674 O O . GLN A 1 81 ? 9.784 3.335 -4.751 1.00 92.00 81 GLN A O 1
ATOM 679 N N . ILE A 1 82 ? 9.405 3.444 -2.542 1.00 92.38 82 ILE A N 1
ATOM 680 C CA . ILE A 1 82 ? 10.190 4.669 -2.317 1.00 92.38 82 ILE A CA 1
ATOM 681 C C . ILE A 1 82 ? 11.658 4.443 -2.695 1.00 92.38 82 ILE A C 1
ATOM 683 O O . ILE A 1 82 ? 12.272 5.295 -3.328 1.00 92.38 82 ILE A O 1
ATOM 687 N N . ILE A 1 83 ? 12.208 3.267 -2.383 1.00 94.31 83 ILE A N 1
ATOM 688 C CA . ILE A 1 83 ? 13.595 2.913 -2.717 1.00 94.31 83 ILE A CA 1
ATOM 689 C C . ILE A 1 83 ? 13.782 2.878 -4.236 1.00 94.31 83 ILE A C 1
ATOM 691 O O . ILE A 1 83 ? 14.773 3.400 -4.750 1.00 94.31 83 ILE A O 1
ATOM 695 N N . LEU A 1 84 ? 12.819 2.298 -4.961 1.00 94.56 84 LEU A N 1
ATOM 696 C CA . LEU A 1 84 ? 12.832 2.306 -6.422 1.00 94.56 84 LEU A CA 1
ATOM 697 C C . LEU A 1 84 ? 12.779 3.738 -6.959 1.00 94.56 84 LEU A C 1
ATOM 699 O O . LEU A 1 84 ? 13.612 4.095 -7.786 1.00 94.56 84 LEU A O 1
ATOM 703 N N . LEU A 1 85 ? 11.846 4.560 -6.477 1.00 94.75 85 LEU A N 1
ATOM 704 C CA . LEU A 1 85 ? 11.684 5.935 -6.948 1.00 94.75 85 LEU A CA 1
ATOM 705 C C . LEU A 1 85 ? 12.934 6.781 -6.685 1.00 94.75 85 LEU A C 1
ATOM 707 O O . LEU A 1 85 ? 13.437 7.397 -7.619 1.00 94.75 85 LEU A O 1
ATOM 711 N N . ASN A 1 86 ? 13.504 6.717 -5.480 1.00 94.31 86 ASN A N 1
ATOM 712 C CA . ASN A 1 86 ? 14.749 7.412 -5.142 1.00 94.31 86 ASN A CA 1
ATOM 713 C C . ASN A 1 86 ? 15.912 6.968 -6.040 1.00 94.31 86 ASN A C 1
ATOM 715 O O . ASN A 1 86 ? 16.694 7.793 -6.502 1.00 94.31 86 ASN A O 1
ATOM 719 N N . SER A 1 87 ? 15.991 5.674 -6.360 1.00 94.88 87 SER A N 1
ATOM 720 C CA . SER A 1 87 ? 17.024 5.163 -7.268 1.00 94.88 87 SER A CA 1
ATOM 721 C C . SER A 1 87 ? 16.830 5.639 -8.712 1.00 94.88 87 SER A C 1
ATOM 723 O O . SER A 1 87 ? 17.805 5.808 -9.439 1.00 94.88 87 SER A O 1
ATOM 725 N N . ILE A 1 88 ? 15.583 5.847 -9.146 1.00 96.56 88 ILE A N 1
ATOM 726 C CA . ILE A 1 88 ? 15.249 6.359 -10.481 1.00 96.56 88 ILE A CA 1
ATOM 727 C C . ILE A 1 88 ? 15.523 7.867 -10.582 1.00 96.56 88 ILE A C 1
ATOM 729 O O . ILE A 1 88 ? 15.952 8.318 -11.642 1.00 96.56 88 ILE A O 1
ATOM 733 N N . ILE A 1 89 ? 15.340 8.635 -9.499 1.00 95.50 89 ILE A N 1
ATOM 734 C CA . ILE A 1 89 ? 15.649 10.079 -9.452 1.00 95.50 89 ILE A CA 1
ATOM 735 C C . ILE A 1 89 ? 17.119 10.345 -9.819 1.00 95.50 89 ILE A C 1
ATOM 737 O O . ILE A 1 89 ? 17.403 11.297 -10.544 1.00 95.50 89 ILE A O 1
ATOM 741 N N . ASN A 1 90 ? 18.040 9.449 -9.443 1.00 94.69 90 ASN A N 1
ATOM 742 C CA . ASN A 1 90 ? 19.468 9.552 -9.780 1.00 94.69 90 ASN A CA 1
ATOM 743 C C . ASN A 1 90 ? 19.770 9.518 -11.294 1.00 94.69 90 ASN A C 1
ATOM 745 O O . ASN A 1 90 ? 20.873 9.865 -11.705 1.00 94.69 90 ASN A O 1
ATOM 749 N N . TYR A 1 91 ? 18.810 9.118 -12.137 1.00 95.31 91 TYR A N 1
ATOM 750 C CA . TYR A 1 91 ? 18.932 9.135 -13.603 1.00 95.31 91 TYR A CA 1
ATOM 751 C C . TYR A 1 91 ? 18.442 10.448 -14.238 1.00 95.31 91 TYR A C 1
ATOM 753 O O . TYR A 1 91 ? 18.416 10.569 -15.465 1.00 95.31 91 TYR A O 1
ATOM 761 N N . GLY A 1 92 ? 18.057 11.428 -13.417 1.00 96.44 92 GLY A N 1
ATOM 762 C CA . GLY A 1 92 ? 17.609 12.751 -13.834 1.00 96.44 92 GLY A CA 1
ATOM 763 C C . GLY A 1 92 ? 16.087 12.901 -13.875 1.00 96.44 92 GLY A C 1
ATOM 764 O O . GLY A 1 92 ? 15.336 11.952 -14.119 1.00 96.44 92 GLY A O 1
ATOM 765 N N . ASN A 1 93 ? 15.631 14.140 -13.678 1.00 95.44 93 ASN A N 1
ATOM 766 C CA . ASN A 1 93 ? 14.210 14.484 -13.561 1.00 95.44 93 ASN A CA 1
ATOM 767 C C . ASN A 1 93 ? 13.399 14.102 -14.808 1.00 95.44 93 ASN A C 1
ATOM 769 O O . ASN A 1 93 ? 12.309 13.548 -14.690 1.00 95.44 93 ASN A O 1
ATOM 773 N N . GLU A 1 94 ? 13.951 14.317 -16.004 1.00 96.88 94 GLU A N 1
ATOM 774 C CA . GLU A 1 94 ? 13.316 13.929 -17.272 1.00 96.88 94 GLU A CA 1
ATOM 775 C C . GLU A 1 94 ? 13.084 12.415 -17.367 1.00 96.88 94 GLU A C 1
ATOM 777 O O . GLU A 1 94 ? 12.013 11.947 -17.771 1.00 96.88 94 GLU A O 1
ATOM 782 N N . PHE A 1 95 ? 14.077 11.620 -16.953 1.00 96.56 95 PHE A N 1
ATOM 783 C CA . PHE A 1 95 ? 13.943 10.169 -16.927 1.00 96.56 95 PHE A CA 1
ATOM 784 C C . PHE A 1 95 ? 12.893 9.738 -15.903 1.00 96.56 95 PHE A C 1
ATOM 786 O O . PHE A 1 95 ? 12.041 8.910 -16.226 1.00 96.56 95 PHE A O 1
ATOM 793 N N . TYR A 1 96 ? 12.914 10.330 -14.706 1.00 96.88 96 TYR A N 1
ATOM 794 C CA . TYR A 1 96 ? 11.936 10.069 -13.653 1.00 96.88 96 TYR A CA 1
ATOM 795 C C . TYR A 1 96 ? 10.500 10.363 -14.109 1.00 96.88 96 TYR A C 1
ATOM 797 O O . TYR A 1 96 ? 9.627 9.501 -13.995 1.00 96.88 96 TYR A O 1
ATOM 805 N N . LEU A 1 97 ? 10.254 11.534 -14.706 1.00 96.94 97 LEU A N 1
ATOM 806 C CA . LEU A 1 97 ? 8.939 11.915 -15.231 1.00 96.94 97 LEU A CA 1
ATOM 807 C C . LEU A 1 97 ? 8.452 10.925 -16.292 1.00 96.94 97 LEU A C 1
ATOM 809 O O . LEU A 1 97 ? 7.333 10.405 -16.219 1.00 96.94 97 LEU A O 1
ATOM 813 N N . LYS A 1 98 ? 9.320 10.594 -17.254 1.00 96.75 98 LYS A N 1
ATOM 814 C CA . LYS A 1 98 ? 9.012 9.616 -18.301 1.00 96.75 98 LYS A CA 1
ATOM 815 C C . LYS A 1 98 ? 8.766 8.219 -17.734 1.00 96.75 98 LYS A C 1
ATOM 817 O O . LYS A 1 98 ? 7.893 7.506 -18.234 1.00 96.75 98 LYS A O 1
ATOM 822 N N . PHE A 1 99 ? 9.524 7.813 -16.720 1.00 97.12 99 PHE A N 1
ATOM 823 C CA . PHE A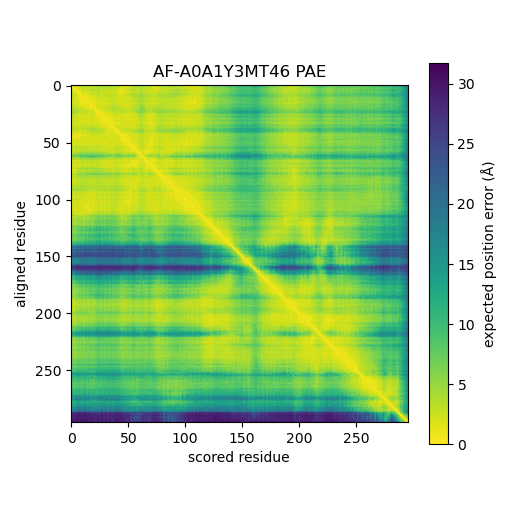 1 99 ? 9.344 6.544 -16.025 1.00 97.12 99 PHE A CA 1
ATOM 824 C C . PHE A 1 99 ? 7.960 6.487 -15.378 1.00 97.12 99 PHE A C 1
ATOM 826 O O . PHE A 1 99 ? 7.183 5.599 -15.723 1.00 97.12 99 PHE A O 1
ATOM 833 N N . MET A 1 100 ? 7.605 7.472 -14.548 1.00 96.50 100 MET A N 1
ATOM 834 C CA . MET A 1 100 ? 6.302 7.541 -13.874 1.00 96.50 100 MET A CA 1
ATOM 835 C C . MET A 1 100 ? 5.137 7.461 -14.864 1.00 96.50 100 MET A C 1
ATOM 837 O O . MET A 1 100 ? 4.218 6.655 -14.697 1.00 96.50 100 MET A O 1
ATOM 841 N N . TRP A 1 101 ? 5.220 8.228 -15.950 1.00 96.69 101 TRP A N 1
ATOM 842 C CA . TRP A 1 101 ? 4.211 8.242 -17.005 1.00 96.69 101 TRP A CA 1
ATOM 843 C C . TRP A 1 101 ? 4.050 6.884 -17.703 1.00 96.69 101 TRP A C 1
ATOM 845 O O . TRP A 1 101 ? 2.936 6.404 -17.942 1.00 96.69 101 TRP A O 1
ATOM 855 N N . ASN A 1 102 ? 5.166 6.227 -18.019 1.00 97.62 102 ASN A N 1
ATOM 856 C CA . ASN A 1 102 ? 5.153 4.931 -18.690 1.00 97.62 102 ASN A CA 1
ATOM 857 C C . ASN A 1 102 ? 4.681 3.803 -17.768 1.00 97.62 102 ASN A C 1
ATOM 859 O O . ASN A 1 102 ? 3.955 2.920 -18.226 1.00 97.62 102 ASN A O 1
ATOM 863 N N . VAL A 1 103 ? 5.038 3.841 -16.481 1.00 97.06 103 VAL A N 1
ATOM 864 C CA . VAL A 1 103 ? 4.553 2.872 -15.489 1.00 97.06 103 VAL A CA 1
ATOM 865 C C . VAL A 1 103 ? 3.032 2.924 -15.405 1.00 97.06 103 VAL A C 1
ATOM 867 O O . VAL A 1 103 ? 2.385 1.887 -15.551 1.00 97.06 103 VAL A O 1
ATOM 870 N N . GLN A 1 104 ? 2.450 4.118 -15.263 1.00 96.25 104 GLN A N 1
ATOM 871 C CA . GLN A 1 104 ? 0.995 4.291 -15.198 1.00 96.25 104 GLN A CA 1
ATOM 872 C C . GLN A 1 104 ? 0.297 3.738 -16.447 1.00 96.25 104 GLN A C 1
ATOM 874 O O . GLN A 1 104 ? -0.660 2.973 -16.339 1.00 96.25 104 GLN A O 1
ATOM 879 N N . ARG A 1 105 ? 0.804 4.058 -17.644 1.00 97.00 105 ARG A N 1
ATOM 880 C CA . ARG A 1 105 ? 0.244 3.556 -18.911 1.00 97.00 105 ARG A CA 1
ATOM 881 C C . ARG A 1 105 ? 0.344 2.040 -19.043 1.00 97.00 105 ARG A C 1
ATOM 883 O O . ARG A 1 105 ? -0.603 1.415 -19.515 1.00 97.00 105 ARG A O 1
ATOM 890 N N . MET A 1 106 ? 1.473 1.458 -18.646 1.00 97.00 106 MET A N 1
ATOM 891 C CA . MET A 1 106 ? 1.682 0.014 -18.692 1.00 97.00 106 MET A CA 1
ATOM 892 C C . MET A 1 106 ? 0.719 -0.714 -17.752 1.00 97.00 106 MET A C 1
ATOM 894 O O . MET A 1 106 ? 0.023 -1.632 -18.180 1.00 97.00 106 MET A O 1
ATOM 898 N N . VAL A 1 107 ? 0.640 -0.263 -16.496 1.00 95.00 107 VAL A N 1
ATOM 899 C CA . VAL A 1 107 ? -0.252 -0.841 -15.482 1.00 95.00 107 VAL A CA 1
ATOM 900 C C . VAL A 1 107 ? -1.716 -0.668 -15.882 1.00 95.00 107 VAL A C 1
ATOM 902 O O . VAL A 1 107 ? -2.501 -1.594 -15.719 1.00 95.00 107 VAL A O 1
ATOM 905 N N . HIS A 1 108 ? -2.087 0.466 -16.479 1.00 95.38 108 HIS A N 1
ATOM 906 C CA . HIS A 1 108 ? -3.448 0.675 -16.966 1.00 95.38 108 HIS A CA 1
ATOM 907 C C . HIS A 1 108 ? -3.837 -0.345 -18.044 1.00 95.38 108 HIS A C 1
ATOM 909 O O . HIS A 1 108 ? -4.913 -0.927 -17.966 1.00 95.38 108 HIS A O 1
ATOM 915 N N . VAL A 1 109 ? -2.956 -0.618 -19.016 1.00 96.06 109 VAL A N 1
ATOM 916 C CA . VAL A 1 109 ? -3.216 -1.659 -20.027 1.00 96.06 109 VAL A CA 1
ATOM 917 C C . VAL A 1 109 ? -3.304 -3.044 -19.389 1.00 96.06 109 VAL A C 1
ATOM 919 O O . VAL A 1 109 ? -4.168 -3.819 -19.779 1.00 96.06 109 VAL A O 1
ATOM 922 N N . TYR A 1 110 ? -2.455 -3.351 -18.407 1.00 95.75 110 TYR A N 1
ATOM 923 C CA . TYR A 1 110 ? -2.525 -4.612 -17.664 1.00 95.75 110 TYR A CA 1
ATOM 924 C C . TYR A 1 110 ? -3.874 -4.778 -16.937 1.00 95.75 110 TYR A C 1
ATOM 926 O O . TYR A 1 110 ? -4.518 -5.819 -17.076 1.00 95.75 110 TYR A O 1
ATOM 934 N N . ASN A 1 111 ? -4.347 -3.734 -16.248 1.00 94.44 111 ASN A N 1
ATOM 935 C CA . ASN A 1 11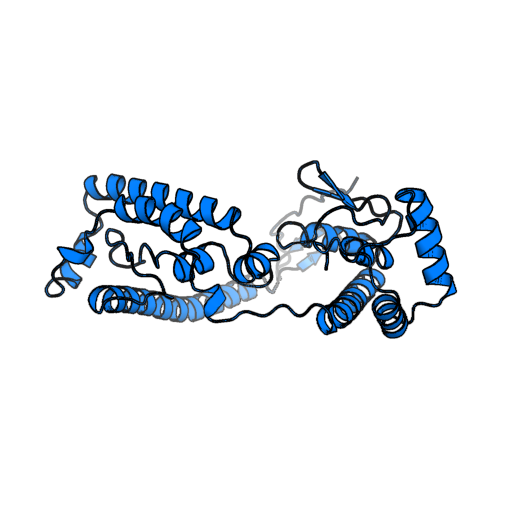1 ? -5.597 -3.749 -15.478 1.00 94.44 111 ASN A CA 1
ATOM 936 C C . ASN A 1 111 ? -6.862 -3.910 -16.344 1.00 94.44 111 ASN A C 1
ATOM 938 O O . ASN A 1 111 ? -7.893 -4.330 -15.821 1.00 94.44 111 ASN A O 1
ATOM 942 N N . LEU A 1 112 ? -6.796 -3.617 -17.652 1.00 94.50 112 LEU A N 1
ATOM 943 C CA . LEU A 1 112 ? -7.901 -3.891 -18.586 1.00 94.50 112 LEU A CA 1
ATOM 944 C C . LEU A 1 112 ? -8.203 -5.390 -18.725 1.00 94.50 112 LEU A C 1
ATOM 946 O O . LEU A 1 112 ? -9.312 -5.741 -19.108 1.00 94.50 112 LEU A O 1
ATOM 950 N N . PHE A 1 113 ? -7.219 -6.251 -18.458 1.00 93.88 113 PHE A N 1
ATOM 951 C CA . PHE A 1 113 ? -7.348 -7.709 -18.568 1.00 93.88 113 PHE A CA 1
ATOM 952 C C . PHE A 1 113 ? -7.268 -8.404 -17.207 1.00 93.88 113 PHE A C 1
ATOM 954 O O . PHE A 1 113 ? -7.835 -9.473 -17.030 1.00 93.88 113 PHE A O 1
ATOM 961 N N . HIS A 1 114 ? -6.598 -7.776 -16.241 1.00 92.25 114 HIS A N 1
ATOM 962 C CA . HIS A 1 114 ? -6.403 -8.289 -14.888 1.00 92.25 114 HIS A CA 1
ATOM 963 C C . HIS A 1 114 ? -7.071 -7.334 -13.903 1.00 92.25 114 HIS A C 1
ATOM 965 O O . HIS A 1 114 ? -6.415 -6.559 -13.202 1.00 92.25 114 HIS A O 1
ATOM 971 N N . THR A 1 115 ? -8.401 -7.317 -13.925 1.00 89.31 115 THR A N 1
ATOM 972 C CA . THR A 1 115 ? -9.181 -6.429 -13.065 1.00 89.31 115 THR A CA 1
ATOM 973 C C . THR A 1 115 ? -9.169 -6.943 -11.629 1.00 89.31 115 THR A C 1
ATOM 975 O O . THR A 1 115 ? -9.421 -8.116 -11.372 1.00 89.31 115 THR A O 1
ATOM 978 N N . ILE A 1 116 ? -8.888 -6.043 -10.688 1.00 86.88 116 ILE A N 1
ATOM 979 C CA . ILE A 1 116 ? -9.033 -6.299 -9.254 1.00 86.88 116 ILE A CA 1
ATOM 980 C C . ILE A 1 116 ? -10.364 -5.693 -8.824 1.00 86.88 116 ILE A C 1
ATOM 982 O O . ILE A 1 116 ? -10.609 -4.510 -9.060 1.00 86.88 116 ILE A O 1
ATOM 986 N N . THR A 1 117 ? -11.204 -6.493 -8.178 1.00 91.38 117 THR A N 1
ATOM 987 C CA . THR A 1 117 ? -12.488 -6.058 -7.623 1.00 91.38 117 THR A CA 1
ATOM 988 C C . THR A 1 117 ? -12.547 -6.371 -6.137 1.00 91.38 117 THR A C 1
ATOM 990 O O . THR A 1 117 ? -11.902 -7.306 -5.672 1.00 91.38 117 THR A O 1
ATOM 993 N N . ILE A 1 118 ? -13.343 -5.602 -5.401 1.00 92.44 118 ILE A N 1
ATOM 994 C CA . ILE A 1 118 ? -13.764 -5.945 -4.043 1.00 92.44 118 ILE A CA 1
ATOM 995 C C . ILE A 1 118 ? -15.278 -6.070 -4.069 1.00 92.44 118 ILE A C 1
ATOM 997 O O . ILE A 1 118 ? -15.969 -5.240 -4.660 1.00 92.44 118 ILE A O 1
ATOM 1001 N N . SER A 1 119 ? -15.777 -7.098 -3.409 1.00 91.94 119 SER A N 1
ATOM 1002 C CA . SER A 1 119 ? -17.189 -7.349 -3.194 1.00 91.94 119 SER A CA 1
ATOM 1003 C C . SER A 1 119 ? -17.481 -7.477 -1.703 1.00 91.94 119 SER A C 1
ATOM 1005 O O . SER A 1 119 ? -16.581 -7.610 -0.877 1.00 91.94 119 SER A O 1
ATOM 1007 N N . VAL A 1 120 ? -18.767 -7.502 -1.361 1.00 92.06 120 VAL A N 1
ATOM 1008 C CA . VAL A 1 120 ? -19.212 -7.807 0.002 1.00 92.06 120 VAL A CA 1
ATOM 1009 C C . VAL A 1 120 ? -18.728 -9.193 0.451 1.00 92.06 120 VAL A C 1
ATOM 1011 O O . VAL A 1 120 ? -18.411 -9.365 1.621 1.00 92.06 120 VAL A O 1
ATOM 1014 N N . ALA A 1 121 ? -18.589 -10.162 -0.462 1.00 90.69 121 ALA A N 1
ATOM 1015 C CA . ALA A 1 121 ? -18.089 -11.496 -0.131 1.00 90.69 121 ALA A CA 1
ATOM 1016 C C . ALA A 1 121 ? -16.632 -11.480 0.367 1.00 90.69 121 ALA A C 1
ATOM 1018 O O . ALA A 1 121 ? -16.281 -12.282 1.225 1.00 90.69 121 ALA A O 1
ATOM 1019 N N . ASP A 1 122 ? -15.803 -10.534 -0.096 1.00 90.75 122 ASP A N 1
ATOM 1020 C CA . ASP A 1 122 ? -14.430 -10.365 0.401 1.00 90.75 122 ASP A CA 1
ATOM 1021 C C . ASP A 1 122 ? -14.388 -9.859 1.856 1.00 90.75 122 ASP A C 1
ATOM 1023 O O . ASP A 1 122 ? -13.358 -9.984 2.519 1.00 90.75 122 ASP A O 1
ATOM 1027 N N . CYS A 1 123 ? -15.493 -9.288 2.350 1.00 92.00 123 CYS A N 1
ATOM 1028 C CA . CYS A 1 123 ? -15.640 -8.811 3.724 1.00 92.00 123 CYS A CA 1
ATOM 1029 C C . CYS A 1 123 ? -16.088 -9.906 4.700 1.00 92.00 123 CYS A C 1
ATOM 1031 O O . CYS A 1 123 ? -16.124 -9.644 5.897 1.00 92.00 123 CYS A O 1
ATOM 1033 N N . PHE A 1 124 ? -16.427 -11.108 4.227 1.00 91.06 124 PHE A N 1
ATOM 1034 C CA . PHE A 1 124 ? -16.811 -12.221 5.093 1.00 91.06 124 PHE A CA 1
ATOM 1035 C C . PHE A 1 124 ? -15.680 -13.255 5.170 1.00 91.06 124 PHE A C 1
ATOM 1037 O O . PHE A 1 124 ? -15.240 -13.768 4.138 1.00 91.06 124 PHE A O 1
ATOM 1044 N N . PRO A 1 125 ? -15.189 -13.598 6.374 1.00 87.94 125 PRO A N 1
ATOM 1045 C CA . PRO A 1 125 ? -14.154 -14.612 6.508 1.00 87.94 125 PRO A CA 1
ATOM 1046 C C . PRO A 1 125 ? -14.708 -16.009 6.198 1.00 87.94 125 PRO A C 1
ATOM 1048 O O . PRO A 1 125 ? -15.816 -16.357 6.606 1.00 87.94 125 PRO A O 1
ATOM 1051 N N . SER A 1 126 ? -13.907 -16.829 5.512 1.00 89.06 126 SER A N 1
ATOM 1052 C CA . SER A 1 126 ? -14.199 -18.261 5.330 1.00 89.06 126 SER A CA 1
ATOM 1053 C C . SER A 1 126 ? -14.234 -19.005 6.669 1.00 89.06 126 SER A C 1
ATOM 1055 O O . SER A 1 126 ? -13.585 -18.577 7.625 1.00 89.06 126 SER A O 1
ATOM 1057 N N . ASP A 1 127 ? -14.915 -20.150 6.731 1.00 89.75 127 ASP A N 1
ATOM 1058 C CA . ASP A 1 127 ? -15.060 -20.926 7.974 1.00 89.75 127 ASP A CA 1
ATOM 1059 C C . ASP A 1 127 ? -13.714 -21.333 8.593 1.00 89.75 127 ASP A C 1
ATOM 1061 O O . ASP A 1 127 ? -13.548 -21.303 9.810 1.00 89.75 127 ASP A O 1
ATOM 1065 N N . ASN A 1 128 ? -12.707 -21.617 7.763 1.00 89.19 128 ASN A N 1
ATOM 1066 C CA . ASN A 1 128 ? -11.346 -21.899 8.230 1.00 89.19 128 ASN A CA 1
ATOM 1067 C C . ASN A 1 128 ? -10.734 -20.703 8.968 1.00 89.19 128 ASN A C 1
ATOM 1069 O O . ASN A 1 128 ? -10.124 -20.862 10.024 1.00 89.19 128 ASN A O 1
ATOM 1073 N N . ILE A 1 129 ? -10.911 -19.501 8.412 1.00 88.19 129 ILE A N 1
ATOM 1074 C CA . ILE A 1 129 ? -10.433 -18.266 9.030 1.00 88.19 129 ILE A CA 1
ATOM 1075 C C . ILE A 1 129 ? -11.229 -18.010 10.312 1.00 88.19 129 ILE A C 1
ATOM 1077 O O . ILE A 1 129 ? -10.612 -17.748 11.342 1.00 88.19 129 ILE A O 1
ATOM 1081 N N . LYS A 1 130 ? -12.560 -18.175 10.286 1.00 89.19 130 LYS A N 1
ATOM 1082 C CA . LYS A 1 130 ? -13.418 -18.081 11.478 1.00 89.19 130 LYS A CA 1
ATOM 1083 C C . LYS A 1 130 ? -12.896 -18.941 12.616 1.00 89.19 130 LYS A C 1
ATOM 1085 O O . LYS A 1 130 ? -12.491 -18.400 13.637 1.00 89.19 130 LYS A O 1
ATOM 1090 N N . ASN A 1 131 ? -12.746 -20.240 12.386 1.00 89.62 131 ASN A N 1
ATOM 1091 C CA . ASN A 1 131 ? -12.253 -21.183 13.391 1.00 89.62 131 ASN A CA 1
ATOM 1092 C C . ASN A 1 131 ? -10.884 -20.802 13.979 1.00 89.62 131 ASN A C 1
ATOM 1094 O O . ASN A 1 131 ? -10.601 -21.137 15.127 1.00 89.62 131 ASN A O 1
ATOM 1098 N N . SER A 1 132 ? -10.044 -20.088 13.222 1.00 88.25 132 SER A N 1
ATOM 1099 C CA . SER A 1 132 ? -8.737 -19.630 13.699 1.00 88.25 132 SER A CA 1
ATOM 1100 C C . SER A 1 132 ? -8.780 -18.368 14.569 1.00 88.25 132 SER A C 1
ATOM 1102 O O . SER A 1 132 ? -7.926 -18.228 15.442 1.00 88.25 132 SER A O 1
ATOM 1104 N N . PHE A 1 133 ? -9.751 -17.464 14.380 1.00 88.25 133 PHE A N 1
ATOM 1105 C CA . PHE A 1 133 ? -9.816 -16.211 15.149 1.00 88.25 133 PHE A CA 1
ATOM 1106 C C . PHE A 1 133 ? -10.834 -16.232 16.295 1.00 88.25 133 PHE A C 1
ATOM 1108 O O . PHE A 1 133 ? -10.648 -15.495 17.262 1.00 88.25 133 PHE A O 1
ATOM 1115 N N . THR A 1 134 ? -11.881 -17.066 16.240 1.00 88.69 134 THR A N 1
ATOM 1116 C CA . THR A 1 134 ? -12.891 -17.142 17.314 1.00 88.69 134 THR A CA 1
ATOM 1117 C C . THR A 1 134 ? -12.280 -17.416 18.696 1.00 88.69 134 THR A C 1
ATOM 1119 O O . THR A 1 134 ? -12.687 -16.748 19.646 1.00 88.69 134 THR A O 1
ATOM 1122 N N . PRO A 1 135 ? -11.286 -18.322 18.853 1.00 90.25 135 PRO A N 1
ATOM 1123 C CA . PRO A 1 135 ? -10.622 -18.530 20.142 1.00 90.25 135 PRO A CA 1
ATOM 1124 C C . PRO A 1 135 ? -9.948 -17.254 20.664 1.00 90.25 135 PRO A C 1
ATOM 1126 O O . PRO A 1 135 ? -10.158 -16.879 21.811 1.00 90.25 135 PRO A O 1
ATOM 1129 N N . ILE A 1 136 ? -9.251 -16.524 19.785 1.00 87.62 136 ILE A N 1
ATOM 1130 C CA . ILE A 1 136 ? -8.558 -15.271 20.124 1.00 87.62 136 ILE A CA 1
ATOM 1131 C C . ILE A 1 136 ? -9.555 -14.217 20.628 1.00 87.62 136 ILE A C 1
ATOM 1133 O O . ILE A 1 136 ? -9.277 -13.501 21.586 1.00 87.62 136 ILE A O 1
ATOM 1137 N N . LEU A 1 137 ? -10.737 -14.119 20.008 1.00 85.81 137 LEU A N 1
ATOM 1138 C CA . LEU A 1 137 ? -11.788 -13.199 20.460 1.00 85.81 137 LEU A CA 1
ATOM 1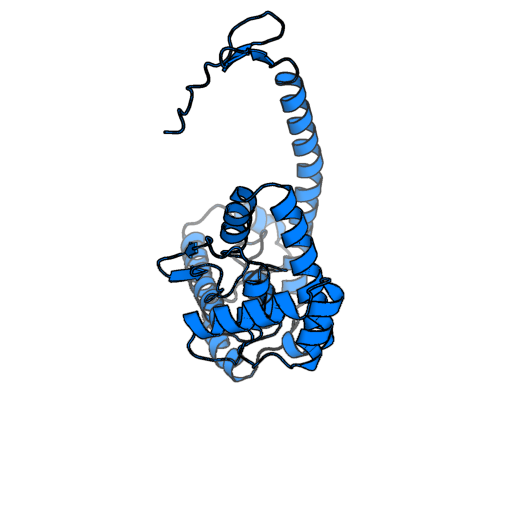139 C C . LEU A 1 137 ? -12.466 -13.653 21.756 1.00 85.81 137 LEU A C 1
ATOM 1141 O O . LEU A 1 137 ? -12.937 -12.813 22.529 1.00 85.81 137 LEU A O 1
ATOM 1145 N N . ASN A 1 138 ? -12.546 -14.958 22.006 1.00 86.69 138 ASN A N 1
ATOM 1146 C CA . ASN A 1 138 ? -13.113 -15.500 23.238 1.00 86.69 138 ASN A CA 1
ATOM 1147 C C . ASN A 1 138 ? -12.209 -15.243 24.448 1.00 86.69 138 ASN A C 1
ATOM 1149 O O . ASN A 1 138 ? -12.738 -14.948 25.518 1.00 86.69 138 ASN A O 1
ATOM 1153 N N . ASP A 1 139 ? -10.890 -15.243 24.254 1.00 85.50 139 ASP A N 1
ATOM 1154 C CA . ASP A 1 139 ? -9.903 -14.928 25.297 1.00 85.50 139 ASP A CA 1
ATOM 1155 C C . ASP A 1 139 ? -9.964 -13.461 25.762 1.00 85.50 139 ASP A C 1
ATOM 1157 O O . ASP A 1 139 ? -9.490 -13.113 26.846 1.00 85.50 139 ASP A O 1
ATOM 1161 N N . ILE A 1 140 ? -10.575 -12.580 24.964 1.00 82.19 140 ILE A N 1
ATOM 1162 C CA . ILE A 1 140 ? -10.778 -11.178 25.329 1.00 82.19 140 ILE A CA 1
ATOM 1163 C C . ILE A 1 140 ? -11.975 -11.057 26.295 1.00 82.19 140 ILE A C 1
ATOM 1165 O O . ILE A 1 140 ? -13.080 -11.493 25.948 1.00 82.19 140 ILE A O 1
ATOM 1169 N N . PRO A 1 141 ? -11.820 -10.425 27.476 1.00 76.44 141 PRO A N 1
ATOM 1170 C CA . PRO A 1 141 ? -12.909 -10.241 28.437 1.00 76.44 141 PRO A CA 1
ATOM 1171 C C . PRO A 1 141 ? -14.126 -9.530 27.833 1.00 76.44 141 PRO A C 1
ATOM 1173 O O . PRO A 1 141 ? -13.995 -8.573 27.068 1.00 76.44 141 PRO A O 1
ATOM 1176 N N . ASN A 1 142 ? -15.335 -9.988 28.175 1.00 71.31 142 ASN A N 1
ATOM 1177 C CA . ASN A 1 142 ? -16.585 -9.399 27.684 1.00 71.31 142 ASN A CA 1
ATOM 1178 C C . ASN A 1 142 ? -17.138 -8.326 28.640 1.00 71.31 142 ASN A C 1
ATOM 1180 O O . ASN A 1 142 ? -18.279 -8.412 29.106 1.00 71.31 142 ASN A O 1
ATOM 1184 N N . ASP A 1 143 ? -16.328 -7.305 28.915 1.00 69.31 143 ASP A N 1
ATOM 1185 C CA . AS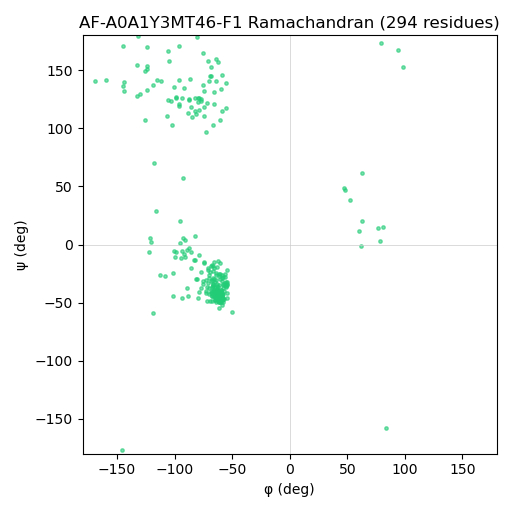P A 1 143 ? -16.643 -6.235 29.877 1.00 69.31 143 ASP A CA 1
ATOM 1186 C C . ASP A 1 143 ? -17.807 -5.335 29.421 1.00 69.31 143 ASP A C 1
ATOM 1188 O O . ASP A 1 143 ? -18.437 -4.637 30.212 1.00 69.31 143 ASP A O 1
ATOM 1192 N N . LEU A 1 144 ? -18.147 -5.371 28.130 1.00 69.44 144 LEU A N 1
ATOM 1193 C CA . LEU A 1 144 ? -19.241 -4.590 27.549 1.00 69.44 144 LEU A CA 1
ATOM 1194 C C . LEU A 1 144 ? -20.627 -5.083 28.002 1.00 69.44 144 LEU A C 1
ATOM 1196 O O . LEU A 1 144 ? -21.588 -4.312 28.070 1.00 69.44 144 LEU A O 1
ATOM 1200 N N . SER A 1 145 ? -20.736 -6.378 28.310 1.00 63.16 145 SER A N 1
ATOM 1201 C CA . SER A 1 145 ? -21.986 -7.013 28.737 1.00 63.16 145 SER A CA 1
ATOM 1202 C C . SER A 1 145 ? -22.415 -6.565 30.141 1.00 63.16 145 SER A C 1
ATOM 1204 O O . SER A 1 145 ? -23.602 -6.316 30.366 1.00 63.16 145 SER A O 1
ATOM 1206 N N . THR A 1 146 ? -21.448 -6.374 31.044 1.00 65.50 146 THR A N 1
ATOM 1207 C CA . THR A 1 146 ? -21.643 -5.983 32.450 1.00 65.50 146 THR A CA 1
ATOM 1208 C C . THR A 1 146 ? -21.824 -4.476 32.628 1.00 65.50 146 THR A C 1
ATOM 1210 O O . THR A 1 146 ? -22.271 -4.013 33.677 1.00 65.50 146 THR A O 1
ATOM 1213 N N . PHE A 1 147 ? -21.521 -3.694 31.593 1.00 68.44 147 PHE A N 1
ATOM 1214 C CA . PHE A 1 147 ? -21.562 -2.244 31.648 1.00 68.44 147 PHE A CA 1
ATOM 1215 C C . PHE A 1 147 ? -22.998 -1.686 31.570 1.00 68.44 147 PHE A C 1
ATOM 1217 O O . PHE A 1 147 ? -23.743 -1.945 30.612 1.00 68.44 147 PHE A O 1
ATOM 1224 N N . SER A 1 148 ? -23.378 -0.863 32.559 1.00 68.56 148 SER A N 1
ATOM 1225 C CA . SER A 1 148 ? -24.626 -0.086 32.539 1.00 68.56 148 SER A CA 1
ATOM 1226 C C . SER A 1 148 ? -24.427 1.261 31.844 1.00 68.56 148 SER A C 1
ATOM 1228 O O . SER A 1 148 ? -23.596 2.072 32.254 1.00 68.56 148 SER A O 1
ATOM 1230 N N . ILE A 1 149 ? -25.242 1.536 30.823 1.00 68.31 149 ILE A N 1
ATOM 1231 C CA . ILE A 1 149 ? -25.195 2.785 30.044 1.00 68.31 149 ILE A CA 1
ATOM 1232 C C . ILE A 1 149 ? -25.533 4.013 30.908 1.00 68.31 149 ILE A C 1
ATOM 1234 O O . ILE A 1 149 ? -25.045 5.105 30.623 1.00 68.31 149 ILE A O 1
ATOM 1238 N N . SER A 1 150 ? -26.310 3.849 31.986 1.00 68.88 150 SER A N 1
ATOM 1239 C CA . SER A 1 150 ? -26.770 4.967 32.824 1.00 68.88 150 SER A CA 1
ATOM 1240 C C . SER A 1 150 ? -25.632 5.760 33.483 1.00 68.88 150 SER A C 1
ATOM 1242 O O . SER A 1 150 ? -25.807 6.939 33.763 1.00 68.88 150 SER A O 1
ATOM 1244 N N . ASN A 1 151 ? -24.459 5.144 33.689 1.00 67.12 151 ASN A N 1
ATOM 1245 C CA . ASN A 1 151 ? -23.315 5.733 34.401 1.00 67.12 151 ASN A CA 1
ATOM 1246 C C . ASN A 1 151 ? -22.079 5.916 33.494 1.00 67.12 151 ASN A C 1
ATOM 1248 O O . ASN A 1 151 ? -20.935 5.848 33.950 1.00 67.12 151 ASN A O 1
ATOM 1252 N N . LEU A 1 152 ? -22.283 6.113 32.188 1.00 73.25 152 LEU A N 1
ATOM 1253 C CA . LEU A 1 152 ? -21.192 6.160 31.207 1.00 73.25 152 LEU A CA 1
ATOM 1254 C C . LEU A 1 152 ? -20.232 7.348 31.413 1.00 73.25 152 LEU A C 1
ATOM 1256 O O . LEU A 1 152 ? -19.034 7.225 31.179 1.00 73.25 152 LEU A O 1
ATOM 1260 N N . ASP A 1 153 ? -20.725 8.515 31.825 1.00 74.56 153 ASP A N 1
ATOM 1261 C CA . ASP A 1 153 ? -19.865 9.701 31.943 1.00 74.56 153 ASP A CA 1
ATOM 1262 C C . ASP A 1 153 ? -18.979 9.658 33.195 1.00 74.56 153 ASP A C 1
ATOM 1264 O O . ASP A 1 153 ? -17.797 9.996 33.128 1.00 74.56 153 ASP A O 1
ATOM 1268 N N . THR A 1 154 ? -19.496 9.145 34.315 1.00 73.94 154 THR A N 1
ATOM 1269 C CA . THR A 1 154 ? -18.719 8.977 35.555 1.00 73.94 154 THR A CA 1
ATOM 1270 C C . THR A 1 154 ? -17.612 7.937 35.395 1.00 73.94 154 THR A C 1
ATOM 1272 O O . THR A 1 154 ? -16.490 8.129 35.856 1.00 73.94 154 THR A O 1
ATOM 1275 N N . THR A 1 155 ? -17.895 6.847 34.688 1.00 71.88 155 THR A N 1
ATOM 1276 C CA . THR A 1 155 ? -16.909 5.810 34.353 1.00 71.88 155 THR A CA 1
ATOM 1277 C C . THR A 1 155 ? -15.838 6.312 33.390 1.00 71.88 155 THR A C 1
ATOM 1279 O O . THR A 1 155 ? -14.678 5.951 33.562 1.00 71.88 155 THR A O 1
ATOM 1282 N N . ILE A 1 156 ? -16.175 7.177 32.426 1.00 74.12 156 ILE A N 1
ATOM 1283 C CA . ILE A 1 156 ? -15.176 7.831 31.563 1.00 74.12 156 ILE A CA 1
ATOM 1284 C C . ILE A 1 156 ? -14.242 8.725 32.372 1.00 74.12 156 ILE A C 1
ATOM 1286 O O . ILE A 1 156 ? -13.029 8.639 32.206 1.00 74.12 156 ILE A O 1
ATOM 1290 N N . MET A 1 157 ? -14.777 9.533 33.287 1.00 72.75 157 MET A N 1
ATOM 1291 C CA . MET A 1 157 ? -13.949 10.405 34.127 1.00 72.75 157 MET A CA 1
ATOM 1292 C C . MET A 1 157 ? -13.037 9.623 35.087 1.00 72.75 157 MET A C 1
ATOM 1294 O O . MET A 1 157 ? -11.940 10.076 35.405 1.00 72.75 157 MET A O 1
ATOM 1298 N N . ASN A 1 158 ? -13.456 8.431 35.520 1.00 69.38 158 ASN A N 1
ATOM 1299 C CA . ASN A 1 158 ? -12.725 7.608 36.488 1.00 69.38 158 ASN A CA 1
ATOM 1300 C C . ASN A 1 158 ? -11.761 6.579 35.860 1.00 69.38 158 ASN A C 1
ATOM 1302 O O . ASN A 1 158 ? -11.167 5.786 36.588 1.00 69.38 158 ASN A O 1
ATOM 1306 N N . GLN A 1 159 ? -11.566 6.587 34.535 1.00 64.38 159 GLN A N 1
ATOM 1307 C CA . GLN A 1 159 ? -10.753 5.593 33.814 1.00 64.38 159 GLN A CA 1
ATOM 1308 C C . GLN A 1 159 ? -9.261 5.567 34.169 1.00 64.38 159 GLN A C 1
ATOM 1310 O O . GLN A 1 159 ? -8.619 4.560 33.914 1.00 64.38 159 GLN A O 1
ATOM 1315 N N . ASN A 1 160 ? -8.703 6.620 34.765 1.00 56.25 160 ASN A N 1
ATOM 1316 C CA . ASN A 1 160 ? -7.248 6.783 34.885 1.00 56.25 160 ASN A CA 1
ATOM 1317 C C . ASN A 1 160 ? -6.642 6.285 36.215 1.00 56.25 160 ASN A C 1
ATOM 1319 O O . ASN A 1 160 ? -5.578 6.766 36.598 1.00 56.25 160 ASN A O 1
ATOM 1323 N N . LYS A 1 161 ? -7.311 5.404 36.977 1.00 56.41 161 LYS A N 1
ATOM 1324 C CA . LYS A 1 161 ? -6.998 5.231 38.414 1.00 56.41 161 LYS A CA 1
ATOM 1325 C C . LYS A 1 161 ? -6.581 3.836 38.913 1.00 56.41 161 LYS A C 1
ATOM 1327 O O . LYS A 1 161 ? -6.412 3.717 40.120 1.00 56.41 161 LYS A O 1
ATOM 1332 N N . SER A 1 162 ? -6.375 2.794 38.094 1.00 56.81 162 SER A N 1
ATOM 1333 C CA . SER A 1 162 ? -6.028 1.468 38.670 1.00 56.81 162 SER A CA 1
ATOM 1334 C C . SER A 1 162 ? -5.031 0.609 37.881 1.00 56.81 162 SER A C 1
ATOM 1336 O O . SER A 1 162 ? -5.151 0.476 36.668 1.00 56.81 162 SER A O 1
ATOM 1338 N N . GLU A 1 163 ? -4.117 -0.063 38.596 1.00 58.41 163 GLU A N 1
ATOM 1339 C CA . GLU A 1 163 ? -3.196 -1.102 38.078 1.00 58.41 163 GLU A CA 1
ATOM 1340 C C . GLU A 1 163 ? -3.928 -2.295 37.437 1.00 58.41 163 GLU A C 1
ATOM 1342 O O . GLU A 1 163 ? -3.437 -2.914 36.503 1.00 58.41 163 GLU A O 1
ATOM 1347 N N . TYR A 1 164 ? -5.157 -2.600 37.860 1.00 56.88 164 TYR A N 1
ATOM 1348 C CA . TYR A 1 164 ? -5.973 -3.643 37.225 1.00 56.88 164 TYR A CA 1
ATOM 1349 C C . TYR A 1 164 ? -6.225 -3.371 35.725 1.00 56.88 164 TYR A C 1
ATOM 1351 O O . TYR A 1 164 ? -6.346 -4.297 34.922 1.00 56.88 164 TYR A O 1
ATOM 1359 N N . GLN A 1 165 ? -6.250 -2.096 35.321 1.00 61.62 165 GLN A N 1
ATOM 1360 C CA . GLN A 1 165 ? -6.492 -1.694 33.934 1.00 61.62 165 GLN A CA 1
ATOM 1361 C C . GLN A 1 165 ? -5.270 -1.892 33.028 1.00 61.62 165 GLN A C 1
ATOM 1363 O O . GLN A 1 165 ? -5.452 -2.069 31.822 1.00 61.62 165 GLN A O 1
ATOM 1368 N N . SER A 1 166 ? -4.041 -1.914 33.564 1.00 63.94 166 SER A N 1
ATOM 1369 C CA . SER A 1 166 ? -2.847 -2.176 32.746 1.00 63.94 166 SER A CA 1
ATOM 1370 C C . SER A 1 166 ? -2.797 -3.631 32.284 1.00 63.94 166 SER A C 1
ATOM 1372 O O . SER A 1 166 ? -2.580 -3.877 31.101 1.00 63.94 166 SER A O 1
ATOM 1374 N N . ASN A 1 167 ? -3.114 -4.583 33.165 1.00 69.31 167 ASN A N 1
ATOM 1375 C CA . ASN A 1 167 ? -3.070 -6.015 32.843 1.00 69.31 167 ASN A CA 1
ATOM 1376 C C . ASN A 1 167 ? -4.117 -6.412 31.789 1.00 69.31 167 ASN A C 1
ATOM 1378 O O . ASN A 1 167 ? -3.826 -7.178 30.870 1.00 69.31 167 ASN A O 1
ATOM 1382 N N . ILE A 1 168 ? -5.333 -5.858 31.878 1.00 70.12 168 ILE A N 1
ATOM 1383 C CA . ILE A 1 168 ? -6.378 -6.073 30.862 1.00 70.12 168 ILE A CA 1
ATOM 1384 C C . ILE A 1 168 ? -5.923 -5.520 29.515 1.00 70.12 168 ILE A C 1
ATOM 1386 O O . ILE A 1 168 ? -6.056 -6.181 28.485 1.00 70.12 168 ILE A O 1
ATOM 1390 N N . ARG A 1 169 ? -5.356 -4.314 29.521 1.00 72.44 169 ARG A N 1
ATOM 1391 C CA . ARG A 1 169 ? -4.884 -3.659 28.307 1.00 72.44 169 ARG A CA 1
ATOM 1392 C C . ARG A 1 169 ? -3.757 -4.449 27.643 1.00 72.44 169 ARG A C 1
ATOM 1394 O O . ARG A 1 169 ? -3.780 -4.609 26.426 1.00 72.44 169 ARG A O 1
ATOM 1401 N N . GLU A 1 170 ? -2.818 -4.981 28.420 1.00 77.56 170 GLU A N 1
ATOM 1402 C CA . GLU A 1 170 ? -1.763 -5.866 27.916 1.00 77.56 170 GLU A CA 1
ATOM 1403 C C . GLU A 1 170 ? -2.330 -7.139 27.285 1.00 77.56 170 GLU A C 1
ATOM 1405 O O . GLU A 1 170 ? -1.956 -7.468 26.159 1.00 77.56 170 GLU A O 1
ATOM 1410 N N . ASN A 1 171 ? -3.280 -7.810 27.944 1.00 78.31 171 ASN A N 1
ATOM 1411 C CA . ASN A 1 171 ? -3.928 -9.002 27.389 1.00 78.31 171 ASN A CA 1
ATOM 1412 C C . ASN A 1 171 ? -4.628 -8.696 26.050 1.00 78.31 171 ASN A C 1
ATOM 1414 O O . ASN A 1 171 ? -4.446 -9.401 25.055 1.00 78.31 171 ASN A O 1
ATOM 1418 N N . ILE A 1 172 ? -5.362 -7.580 25.977 1.00 78.88 172 ILE A N 1
ATOM 1419 C CA . ILE A 1 172 ? -6.007 -7.157 24.730 1.00 78.88 172 ILE A CA 1
ATOM 1420 C C . ILE A 1 172 ? -4.969 -6.870 23.635 1.00 78.88 172 ILE A C 1
ATOM 1422 O O . ILE A 1 172 ? -5.172 -7.263 22.485 1.00 78.88 172 ILE A O 1
ATOM 1426 N N . PHE A 1 173 ? -3.849 -6.220 23.965 1.00 80.00 173 PHE A N 1
ATOM 1427 C CA . PHE A 1 173 ? -2.783 -5.961 22.995 1.00 80.00 173 PHE A CA 1
ATOM 1428 C C . PHE A 1 173 ? -2.149 -7.248 22.455 1.00 80.00 173 PHE A C 1
ATOM 1430 O O . PHE A 1 173 ? -1.902 -7.332 21.250 1.00 80.00 173 PHE A O 1
ATOM 1437 N N . GLN A 1 174 ? -1.924 -8.257 23.300 1.00 83.69 174 GLN A N 1
ATOM 1438 C CA . GLN A 1 174 ? -1.383 -9.552 22.867 1.00 83.69 174 GLN A CA 1
ATOM 1439 C C . GLN A 1 174 ? -2.338 -10.280 21.910 1.00 83.69 174 GLN A C 1
ATOM 1441 O O . GLN A 1 174 ? -1.930 -10.771 20.851 1.00 83.69 174 GLN A O 1
ATOM 1446 N N . ASN A 1 175 ? -3.634 -10.282 22.226 1.00 82.06 175 ASN A N 1
ATOM 1447 C CA . ASN A 1 175 ? -4.649 -10.879 21.358 1.00 82.06 175 ASN A CA 1
ATOM 1448 C C . ASN A 1 175 ? -4.781 -10.112 20.033 1.00 82.06 175 ASN A C 1
ATOM 1450 O O . ASN A 1 175 ? -4.847 -10.718 18.961 1.00 82.06 175 ASN A O 1
ATOM 1454 N N . TYR A 1 176 ? -4.703 -8.780 20.067 1.00 82.94 176 TYR A N 1
ATOM 1455 C CA . TYR A 1 176 ? -4.692 -7.951 18.860 1.00 82.94 176 TYR A CA 1
ATOM 1456 C C . TYR A 1 176 ? -3.470 -8.215 17.963 1.00 82.94 176 TYR A C 1
ATOM 1458 O O . TYR A 1 176 ? -3.583 -8.289 16.734 1.00 82.94 176 TYR A O 1
ATOM 1466 N N . TYR A 1 177 ? -2.291 -8.408 18.560 1.00 86.12 177 TYR A N 1
ATOM 1467 C CA . TYR A 1 177 ? -1.087 -8.786 17.821 1.00 86.12 177 TYR A CA 1
ATOM 1468 C C . TYR A 1 177 ? -1.265 -10.134 17.106 1.00 86.12 177 TYR A C 1
ATOM 1470 O O . TYR A 1 177 ? -0.907 -10.277 15.933 1.00 86.12 177 TYR A O 1
ATOM 1478 N N . SER A 1 178 ? -1.901 -11.096 17.776 1.00 87.62 178 SER A N 1
ATOM 1479 C CA . SER A 1 178 ? -2.222 -12.404 17.198 1.00 87.62 178 SER A CA 1
ATOM 1480 C C . SER A 1 178 ? -3.160 -12.290 15.988 1.00 87.62 178 SER A C 1
ATOM 1482 O O . SER A 1 178 ? -2.891 -12.901 14.951 1.00 87.62 178 SER A O 1
ATOM 1484 N N . LEU A 1 179 ? -4.187 -11.432 16.058 1.00 87.75 179 LEU A N 1
ATOM 1485 C CA . LEU A 1 179 ? -5.059 -11.123 14.912 1.00 87.75 179 LEU A CA 1
ATOM 1486 C C . LEU A 1 179 ? -4.279 -10.500 13.747 1.00 87.75 179 LEU A C 1
ATOM 1488 O O . LEU A 1 179 ? -4.472 -10.873 12.590 1.00 87.75 179 LEU A O 1
ATOM 1492 N N . THR A 1 180 ? -3.354 -9.588 14.044 1.00 88.94 180 THR A N 1
ATOM 1493 C CA . THR A 1 180 ? -2.522 -8.935 13.023 1.00 88.94 180 THR A CA 1
ATOM 1494 C C . THR A 1 180 ? -1.669 -9.949 12.260 1.00 88.94 180 THR A C 1
ATOM 1496 O O . THR A 1 180 ? -1.577 -9.880 11.034 1.00 88.94 180 THR A O 1
ATOM 1499 N N . LYS A 1 181 ? -1.089 -10.926 12.966 1.00 89.44 181 LYS A N 1
ATOM 1500 C CA . LYS A 1 181 ? -0.310 -12.016 12.363 1.00 89.44 181 LYS A CA 1
ATOM 1501 C C . LYS A 1 181 ? -1.175 -12.954 11.518 1.00 89.44 181 LYS A C 1
ATOM 1503 O O . LYS A 1 181 ? -0.723 -13.458 10.495 1.00 89.44 181 LYS A O 1
ATOM 1508 N N . LEU A 1 182 ? -2.427 -13.166 11.916 1.00 89.44 182 LEU A N 1
ATOM 1509 C CA . LEU A 1 182 ? -3.392 -13.957 11.152 1.00 89.44 182 LEU A CA 1
ATOM 1510 C C . LEU A 1 182 ? -3.692 -13.290 9.801 1.00 89.44 182 LEU A C 1
ATOM 1512 O O . LEU A 1 182 ? -3.624 -13.953 8.768 1.00 89.44 182 LEU A O 1
ATOM 1516 N N . VAL A 1 183 ? -3.909 -11.967 9.788 1.00 89.31 183 VAL A N 1
ATOM 1517 C CA . VAL A 1 183 ? -4.140 -11.189 8.554 1.00 89.31 183 VAL A CA 1
ATOM 1518 C C . VAL A 1 183 ? -2.991 -11.313 7.551 1.00 89.31 183 VAL A C 1
ATOM 1520 O O . VAL A 1 183 ? -3.242 -11.342 6.347 1.00 89.31 183 VAL A O 1
ATOM 1523 N N . GLU A 1 184 ? -1.742 -11.429 8.009 1.00 87.38 184 GLU A N 1
ATOM 1524 C CA . GLU A 1 184 ? -0.581 -11.593 7.118 1.00 87.38 184 GLU A CA 1
ATOM 1525 C C . GLU A 1 184 ? -0.645 -12.867 6.268 1.00 87.38 184 GLU A C 1
ATOM 1527 O O . GLU A 1 184 ? -0.102 -12.890 5.163 1.00 87.38 184 GLU A O 1
ATOM 1532 N N . ASN A 1 185 ? -1.338 -13.898 6.754 1.00 87.44 185 ASN A N 1
ATOM 1533 C CA . ASN A 1 185 ? -1.470 -15.183 6.071 1.00 87.44 185 ASN A CA 1
ATOM 1534 C C . ASN A 1 185 ? -2.709 -15.261 5.166 1.00 87.44 185 ASN A C 1
ATOM 1536 O O . ASN A 1 185 ? -2.860 -16.225 4.417 1.00 87.44 185 ASN A O 1
ATOM 1540 N N . ILE A 1 186 ? -3.601 -14.269 5.215 1.00 88.69 186 ILE A N 1
ATOM 1541 C CA . ILE A 1 186 ? -4.828 -14.268 4.418 1.00 88.69 186 ILE A CA 1
ATOM 1542 C C . ILE A 1 186 ? -4.524 -13.766 3.010 1.00 88.69 186 ILE A C 1
ATOM 1544 O O . ILE A 1 186 ? -4.023 -12.658 2.804 1.00 88.69 186 ILE A O 1
ATOM 1548 N N . GLN A 1 187 ? -4.905 -14.558 2.013 1.00 87.56 187 GLN A N 1
ATOM 1549 C CA . GLN A 1 187 ? -4.854 -14.159 0.614 1.00 87.56 187 GLN A CA 1
ATOM 1550 C C . GLN A 1 187 ? -6.260 -13.779 0.138 1.00 87.56 187 GLN A C 1
ATOM 1552 O O . GLN A 1 187 ? -7.092 -14.644 -0.117 1.00 87.56 187 GLN A O 1
ATOM 1557 N N . SER A 1 188 ? -6.527 -12.477 0.031 1.00 88.94 188 SER A N 1
ATOM 1558 C CA . SER A 1 188 ? -7.794 -11.922 -0.455 1.00 88.94 188 SER A CA 1
ATOM 1559 C C . SER A 1 188 ? -7.563 -10.636 -1.252 1.00 88.94 188 SER A C 1
ATOM 1561 O O . SER A 1 188 ? -6.461 -10.078 -1.270 1.00 88.94 188 SER A O 1
ATOM 1563 N N . ASN A 1 189 ? -8.607 -10.127 -1.912 1.00 90.50 189 ASN A N 1
ATOM 1564 C CA . ASN A 1 189 ? -8.524 -8.842 -2.612 1.00 90.50 189 ASN A CA 1
ATOM 1565 C C . ASN A 1 189 ? -8.248 -7.680 -1.644 1.00 90.50 189 ASN A C 1
ATOM 1567 O O . ASN A 1 189 ? -7.452 -6.794 -1.962 1.00 90.50 189 ASN A O 1
ATOM 1571 N N . LEU A 1 190 ? -8.810 -7.729 -0.430 1.00 91.44 190 LEU A N 1
ATOM 1572 C CA . LEU A 1 190 ? -8.532 -6.756 0.630 1.00 91.44 190 LEU A CA 1
ATOM 1573 C C . LEU A 1 190 ? -7.053 -6.772 1.032 1.00 91.44 190 LEU A C 1
ATOM 1575 O O . LEU A 1 190 ? -6.402 -5.723 1.039 1.00 91.44 190 LEU A O 1
ATOM 1579 N N . THR A 1 191 ? -6.485 -7.955 1.301 1.00 91.00 191 THR A N 1
ATOM 1580 C CA . THR A 1 191 ? -5.067 -8.047 1.675 1.00 91.00 191 THR A CA 1
ATOM 1581 C C . THR A 1 191 ? -4.158 -7.673 0.511 1.00 91.00 191 THR A C 1
ATOM 1583 O O . THR A 1 191 ? -3.107 -7.080 0.737 1.00 91.00 191 THR A O 1
ATOM 1586 N N . ASN A 1 192 ? -4.551 -7.915 -0.741 1.00 89.94 192 ASN A N 1
ATOM 1587 C CA . ASN A 1 192 ? -3.802 -7.452 -1.912 1.00 89.94 192 ASN A CA 1
ATOM 1588 C C . ASN A 1 192 ? -3.728 -5.918 -2.011 1.00 89.94 192 ASN A C 1
ATOM 1590 O O . ASN A 1 192 ? -2.670 -5.383 -2.348 1.00 89.94 192 ASN A O 1
ATOM 1594 N N . ILE A 1 193 ? -4.813 -5.209 -1.697 1.00 91.69 193 ILE A N 1
ATOM 1595 C CA . ILE A 1 193 ? -4.892 -3.738 -1.753 1.00 91.69 193 ILE A CA 1
ATOM 1596 C C . ILE A 1 193 ? -4.096 -3.085 -0.621 1.00 91.69 193 ILE A C 1
ATOM 1598 O O . ILE A 1 193 ? -3.388 -2.102 -0.862 1.00 91.69 193 ILE A O 1
ATOM 1602 N N . VAL A 1 194 ? -4.155 -3.666 0.579 1.00 91.94 194 VAL A N 1
ATOM 1603 C CA . VAL A 1 194 ? -3.365 -3.212 1.730 1.00 91.94 194 VAL A CA 1
ATOM 1604 C C . VAL A 1 194 ? -1.885 -3.515 1.519 1.00 91.94 194 VAL A C 1
ATOM 1606 O O . VAL A 1 194 ? -1.044 -2.628 1.631 1.00 91.94 194 VAL A O 1
ATOM 1609 N N . ASN A 1 195 ? -1.544 -4.746 1.127 1.00 88.88 195 ASN A N 1
ATOM 1610 C CA . ASN A 1 195 ? -0.154 -5.149 0.920 1.00 88.88 195 ASN A CA 1
ATOM 1611 C C . ASN A 1 195 ? 0.515 -4.431 -0.260 1.00 88.88 195 ASN A C 1
ATOM 1613 O O . ASN A 1 195 ? 1.743 -4.371 -0.313 1.00 88.88 195 ASN A O 1
ATOM 1617 N N . SER A 1 196 ? -0.255 -3.918 -1.227 1.00 89.56 196 SER A N 1
ATOM 1618 C CA . SER A 1 196 ? 0.287 -3.073 -2.295 1.00 89.56 196 SER A CA 1
ATOM 1619 C C . SER A 1 196 ? 0.633 -1.661 -1.815 1.00 89.56 196 SER A C 1
ATOM 1621 O O . SER A 1 196 ? 1.375 -0.968 -2.504 1.00 89.56 196 SER A O 1
ATOM 1623 N N . GLY A 1 197 ? 0.152 -1.250 -0.636 1.00 89.88 197 GLY A N 1
ATOM 1624 C CA . GLY A 1 197 ? 0.291 0.109 -0.114 1.00 89.88 197 GLY A CA 1
ATOM 1625 C C . GLY A 1 197 ? -0.660 1.113 -0.765 1.00 89.88 197 GLY A C 1
ATOM 1626 O O . GLY A 1 197 ? -0.444 2.314 -0.636 1.00 89.88 197 GLY A O 1
ATOM 1627 N N . SER A 1 198 ? -1.685 0.650 -1.493 1.00 90.75 198 SER A N 1
ATOM 1628 C CA . SER A 1 198 ? -2.595 1.548 -2.217 1.00 90.75 198 SER A CA 1
ATOM 1629 C C . SER A 1 198 ? -3.653 2.183 -1.313 1.00 90.75 198 SER A C 1
ATOM 1631 O O . SER A 1 198 ? -3.884 3.391 -1.391 1.00 90.75 198 SER A O 1
ATOM 1633 N N . LYS A 1 199 ? -4.305 1.391 -0.451 1.00 92.50 199 LYS A N 1
ATOM 1634 C CA . LYS A 1 199 ? -5.314 1.889 0.482 1.00 92.50 199 LYS A CA 1
ATOM 1635 C C . LYS A 1 199 ? -5.524 0.936 1.652 1.00 92.50 199 LYS A C 1
ATOM 1637 O O . LYS A 1 199 ? -5.587 -0.276 1.477 1.00 92.50 199 LYS A O 1
ATOM 1642 N N . GLY A 1 200 ? -5.718 1.532 2.822 1.00 92.25 200 GLY A N 1
ATOM 1643 C CA . GLY A 1 200 ? -6.002 0.820 4.058 1.00 92.25 200 GLY A CA 1
ATOM 1644 C C . GLY A 1 200 ? -4.759 0.217 4.706 1.00 92.25 200 GLY A C 1
ATOM 1645 O O . GLY A 1 200 ? -3.658 0.252 4.158 1.00 92.25 200 GLY A O 1
ATOM 1646 N N . ASN A 1 201 ? -4.954 -0.321 5.901 1.00 92.69 201 ASN A N 1
ATOM 1647 C CA . ASN A 1 201 ? -3.947 -0.992 6.705 1.00 92.69 201 ASN A CA 1
ATOM 1648 C C . ASN A 1 201 ? -4.490 -2.336 7.232 1.00 92.69 201 ASN A C 1
ATOM 1650 O O . ASN A 1 201 ? -5.627 -2.723 6.949 1.00 92.69 201 ASN A O 1
ATOM 1654 N N . LYS A 1 202 ? -3.664 -3.072 7.986 1.00 92.50 202 LYS A N 1
ATOM 1655 C CA . LYS A 1 202 ? -4.077 -4.352 8.587 1.00 92.50 202 LYS A CA 1
ATOM 1656 C C . LYS A 1 202 ? -5.244 -4.171 9.560 1.00 92.50 202 LYS A C 1
ATOM 1658 O O . LYS A 1 202 ? -6.136 -5.010 9.564 1.00 92.50 202 LYS A O 1
ATOM 1663 N N 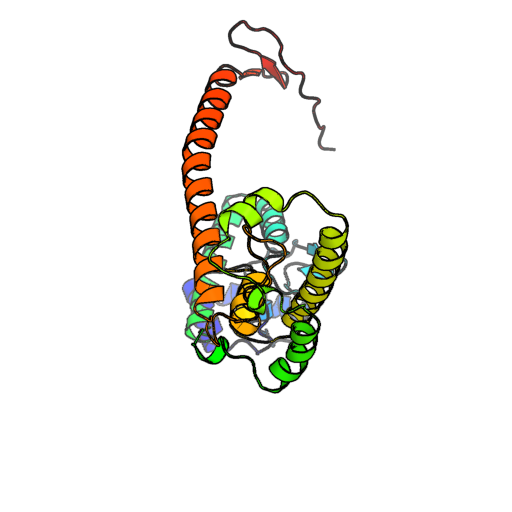. ASP A 1 203 ? -5.288 -3.057 10.290 1.00 93.00 203 ASP A N 1
ATOM 1664 C CA . ASP A 1 203 ? -6.380 -2.747 11.219 1.00 93.00 203 ASP A CA 1
ATOM 1665 C C . ASP A 1 203 ? -7.725 -2.670 10.492 1.00 93.00 203 ASP A C 1
ATOM 1667 O O . ASP A 1 203 ? -8.709 -3.224 10.965 1.00 93.00 203 ASP A O 1
ATOM 1671 N N . ASN A 1 204 ? -7.777 -2.070 9.298 1.00 94.62 204 ASN A N 1
ATOM 1672 C CA . ASN A 1 204 ? -9.008 -2.028 8.509 1.00 94.62 204 ASN A CA 1
ATOM 1673 C C . ASN A 1 204 ? -9.512 -3.434 8.164 1.00 94.62 204 ASN A C 1
ATOM 1675 O O . ASN A 1 204 ? -10.712 -3.682 8.215 1.00 94.62 204 ASN A O 1
ATOM 1679 N N . ILE A 1 205 ? -8.605 -4.363 7.847 1.00 94.31 205 ILE A N 1
ATOM 1680 C CA . ILE A 1 205 ? -8.965 -5.757 7.563 1.00 94.31 205 ILE A CA 1
ATOM 1681 C C . ILE A 1 205 ? -9.477 -6.444 8.830 1.00 94.31 205 ILE A C 1
ATOM 1683 O O . ILE A 1 205 ? -10.506 -7.111 8.775 1.00 94.31 205 ILE A O 1
ATOM 1687 N N . ILE A 1 206 ? -8.811 -6.243 9.970 1.00 93.69 206 ILE A N 1
ATOM 1688 C CA . ILE A 1 206 ? -9.245 -6.783 11.268 1.00 93.69 206 ILE A CA 1
ATOM 1689 C C . ILE A 1 206 ? -10.649 -6.276 11.618 1.00 93.69 206 ILE A C 1
ATOM 1691 O O . ILE A 1 206 ? -11.505 -7.072 11.991 1.00 93.69 206 ILE A O 1
ATOM 1695 N N . GLN A 1 207 ? -10.919 -4.981 11.446 1.00 94.88 207 GLN A N 1
ATOM 1696 C CA . GLN A 1 207 ? -12.219 -4.382 11.766 1.00 94.88 207 GLN A CA 1
ATOM 1697 C C . GLN A 1 207 ? -13.350 -4.872 10.857 1.00 94.88 207 GLN A C 1
ATOM 1699 O O . GLN A 1 207 ? -14.481 -5.049 11.310 1.00 94.88 207 GLN A O 1
ATOM 1704 N N . ILE A 1 208 ? -13.054 -5.105 9.575 1.00 94.81 208 ILE A N 1
ATOM 1705 C CA . ILE A 1 208 ? -14.028 -5.643 8.622 1.00 94.81 208 ILE A CA 1
ATOM 1706 C C . ILE A 1 208 ? -14.308 -7.122 8.913 1.00 94.81 208 ILE A C 1
ATOM 1708 O O . ILE A 1 208 ? -15.473 -7.513 8.971 1.00 94.81 208 ILE A O 1
ATOM 1712 N N . LEU A 1 209 ? -13.260 -7.933 9.093 1.00 92.50 209 LEU A N 1
ATOM 1713 C CA . LEU A 1 209 ? -13.381 -9.392 9.145 1.00 92.50 209 LEU A CA 1
ATOM 1714 C C . LEU A 1 209 ? -13.646 -9.948 10.547 1.00 92.50 209 LEU A C 1
ATOM 1716 O O . LEU A 1 209 ? -14.362 -10.936 10.662 1.00 92.50 209 LEU A O 1
ATOM 1720 N N . PHE A 1 210 ? -13.039 -9.376 11.589 1.00 91.88 210 PHE A N 1
ATOM 1721 C CA . PHE A 1 210 ? -12.923 -10.023 12.904 1.00 91.88 210 PHE A CA 1
ATOM 1722 C C . PHE A 1 210 ? -13.600 -9.244 14.018 1.00 91.88 210 PHE A C 1
ATOM 1724 O O . PHE A 1 210 ? -14.485 -9.776 14.673 1.00 91.88 210 PHE A O 1
ATOM 1731 N N . SER A 1 211 ? -13.182 -8.001 14.251 1.00 92.69 211 SER A N 1
ATOM 1732 C CA . SER A 1 211 ? -13.646 -7.215 15.396 1.00 92.69 211 SER A CA 1
ATOM 1733 C C . SER A 1 211 ? -13.219 -5.759 15.279 1.00 92.69 211 SER A C 1
ATOM 1735 O O . SER A 1 211 ? -12.071 -5.484 14.918 1.00 92.69 211 SER A O 1
ATOM 1737 N N . VAL A 1 212 ? -14.085 -4.822 15.667 1.00 92.69 212 VAL A N 1
ATOM 1738 C CA . VAL A 1 212 ? -13.746 -3.389 15.673 1.00 92.69 212 VAL A CA 1
ATOM 1739 C C . VAL A 1 212 ? -12.662 -3.061 16.714 1.00 92.69 212 VAL A C 1
ATOM 1741 O O . VAL A 1 212 ? -11.788 -2.230 16.455 1.00 92.69 212 VAL A O 1
ATOM 1744 N N . GLY A 1 213 ? -12.681 -3.738 17.866 1.00 90.12 213 GLY A N 1
ATOM 1745 C CA . GLY A 1 213 ? -11.643 -3.649 18.892 1.00 90.12 213 GLY A CA 1
ATOM 1746 C C . GLY A 1 213 ? -11.782 -2.473 19.866 1.00 90.12 213 GLY A C 1
ATOM 1747 O O . GLY A 1 213 ? -12.878 -1.946 20.085 1.00 90.12 213 GLY A O 1
ATOM 1748 N N . ILE A 1 214 ? -10.664 -2.092 20.499 1.00 86.50 214 ILE A N 1
ATOM 1749 C CA . ILE A 1 214 ? -10.623 -1.038 21.530 1.00 86.50 214 ILE A CA 1
ATOM 1750 C C . ILE A 1 214 ? -11.010 0.317 20.933 1.00 86.50 214 ILE A C 1
ATOM 1752 O O . ILE A 1 214 ? -10.585 0.678 19.836 1.00 86.50 214 ILE A O 1
ATOM 1756 N N . GLN A 1 215 ? -11.776 1.093 21.699 1.00 86.56 215 GLN A N 1
ATOM 1757 C CA . GLN A 1 215 ? -12.160 2.454 21.351 1.00 86.56 215 GLN A CA 1
ATOM 1758 C C . GLN A 1 215 ? -11.386 3.509 22.158 1.00 86.56 215 GLN A C 1
ATOM 1760 O O . GLN A 1 215 ? -10.875 3.244 23.245 1.00 86.56 215 GLN A O 1
ATOM 1765 N N . ALA A 1 216 ? -11.310 4.734 21.627 1.00 81.94 216 ALA A N 1
ATOM 1766 C CA . ALA A 1 216 ? -10.607 5.844 22.279 1.00 81.94 216 ALA A CA 1
ATOM 1767 C C . ALA A 1 216 ? -11.232 6.229 23.632 1.00 81.94 216 ALA A C 1
ATOM 1769 O O . ALA A 1 216 ? -10.525 6.614 24.564 1.00 81.94 216 ALA A O 1
ATOM 1770 N N . ILE A 1 217 ? -12.557 6.108 23.731 1.00 78.19 217 ILE A N 1
ATOM 1771 C CA . ILE A 1 217 ? -13.324 6.278 24.962 1.00 78.19 217 ILE A CA 1
ATOM 1772 C C . ILE A 1 217 ? -13.632 4.886 25.506 1.00 78.19 217 ILE A C 1
ATOM 1774 O O . ILE A 1 217 ? -14.072 4.033 24.741 1.00 78.19 217 ILE A O 1
ATOM 1778 N N . LEU A 1 218 ? -13.468 4.673 26.818 1.00 77.00 218 LEU A N 1
ATOM 1779 C CA . LEU A 1 218 ? -13.669 3.357 27.447 1.00 77.00 218 LEU A CA 1
ATOM 1780 C C . LEU A 1 218 ? -12.681 2.322 26.914 1.00 77.00 218 LEU A C 1
ATOM 1782 O O . LEU A 1 218 ? -13.066 1.293 26.374 1.00 77.00 218 LEU A O 1
ATOM 1786 N N . GLN A 1 219 ? -11.391 2.581 27.138 1.00 73.06 219 GLN A N 1
ATOM 1787 C CA . GLN A 1 219 ? -10.286 1.724 26.682 1.00 73.06 219 GLN A CA 1
ATOM 1788 C C . GLN A 1 219 ? -10.323 0.293 27.251 1.00 73.06 219 GLN A C 1
ATOM 1790 O O . GLN A 1 219 ? -9.675 -0.598 26.711 1.00 73.06 219 GLN A O 1
ATOM 1795 N N . ASN A 1 220 ? -11.106 0.064 28.308 1.00 73.38 220 ASN A N 1
ATOM 1796 C CA . ASN A 1 220 ? -11.312 -1.254 28.916 1.00 73.38 220 ASN A CA 1
ATOM 1797 C C . ASN A 1 220 ? -12.383 -2.071 28.174 1.00 73.38 220 ASN A C 1
ATOM 1799 O O . ASN A 1 220 ? -12.547 -3.257 28.420 1.00 73.38 220 ASN A O 1
ATOM 1803 N N . CYS A 1 221 ? -13.160 -1.437 27.297 1.00 78.06 221 CYS A N 1
ATOM 1804 C CA . CYS A 1 221 ? -14.232 -2.073 26.552 1.00 78.06 221 CYS A CA 1
ATOM 1805 C C . CYS A 1 221 ? -13.729 -2.478 25.165 1.00 78.06 221 CYS A C 1
ATOM 1807 O O . CYS A 1 221 ? -13.349 -1.632 24.352 1.00 78.06 221 CYS A O 1
ATOM 1809 N N . TYR A 1 222 ? -13.771 -3.778 24.884 1.00 85.62 222 TYR A N 1
ATOM 1810 C CA . TYR A 1 222 ? -13.458 -4.322 23.570 1.00 85.62 222 TYR A CA 1
ATOM 1811 C C . TYR A 1 222 ? -14.738 -4.598 22.780 1.00 85.62 222 TYR A C 1
ATOM 1813 O O . TYR A 1 222 ? -15.615 -5.321 23.254 1.00 85.62 222 TYR A O 1
ATOM 1821 N N . ILE A 1 223 ? -14.841 -4.048 21.569 1.00 89.69 223 ILE A N 1
ATOM 1822 C CA . ILE A 1 223 ? -15.947 -4.348 20.652 1.00 89.69 223 ILE A CA 1
ATOM 1823 C C . ILE A 1 223 ? -15.597 -5.617 19.874 1.00 89.69 223 ILE A C 1
ATOM 1825 O O . ILE A 1 223 ? -14.688 -5.593 19.039 1.00 89.69 223 ILE A O 1
ATOM 1829 N N . LYS A 1 224 ? -16.305 -6.715 20.166 1.00 89.69 224 LYS A N 1
ATOM 1830 C CA . LYS A 1 224 ? -16.088 -8.017 19.516 1.00 89.69 224 LYS A CA 1
ATOM 1831 C C . LYS A 1 224 ? -16.773 -8.098 18.155 1.00 89.69 224 LYS A C 1
ATOM 1833 O O . LYS A 1 224 ? -16.254 -8.787 17.288 1.00 89.69 224 LYS A O 1
ATOM 1838 N N . GLY A 1 225 ? -17.886 -7.384 17.961 1.00 91.38 225 GLY A N 1
ATOM 1839 C CA . GLY A 1 225 ? -18.548 -7.303 16.661 1.00 91.38 225 GLY A CA 1
ATOM 1840 C C . GLY A 1 225 ? -17.631 -6.729 15.575 1.00 91.38 225 GLY A C 1
ATOM 1841 O O . GLY A 1 225 ? -16.792 -5.861 15.839 1.00 91.38 225 GLY A O 1
ATOM 1842 N N . SER A 1 226 ? -17.796 -7.217 14.349 1.00 94.38 226 SER A N 1
ATOM 1843 C CA . SER A 1 226 ? -17.098 -6.742 13.150 1.00 94.38 226 SER A CA 1
ATOM 1844 C C . SER A 1 226 ? -18.036 -5.911 12.270 1.00 94.38 226 SER A C 1
ATOM 1846 O O . SER A 1 226 ? -19.256 -5.935 12.439 1.00 94.38 226 SER A O 1
ATOM 1848 N N . TYR A 1 227 ? -17.499 -5.181 11.288 1.00 95.19 227 TYR A N 1
ATOM 1849 C CA . TYR A 1 227 ? -18.364 -4.469 10.338 1.00 95.19 227 TYR A CA 1
ATOM 1850 C C . TYR A 1 227 ? -19.129 -5.402 9.391 1.00 95.19 227 TYR A C 1
ATOM 1852 O O . TYR A 1 227 ? -20.159 -4.996 8.860 1.00 95.19 227 TYR A O 1
ATOM 1860 N N . SER A 1 228 ? -18.638 -6.624 9.166 1.00 92.38 228 SER A N 1
ATOM 1861 C CA . SER A 1 228 ? -19.311 -7.603 8.307 1.00 92.38 228 SER A CA 1
ATOM 1862 C C . SER A 1 228 ? -20.474 -8.302 9.010 1.00 92.38 228 SER A C 1
ATOM 1864 O O . SER A 1 228 ? -21.529 -8.478 8.404 1.00 92.38 228 SER A O 1
ATOM 1866 N N . GLU A 1 229 ? -20.316 -8.657 10.287 1.00 91.56 229 GLU A N 1
ATOM 1867 C CA . GLU A 1 229 ? -21.365 -9.309 11.087 1.00 91.56 229 GLU A CA 1
ATOM 1868 C C . GLU A 1 229 ? -22.324 -8.301 11.741 1.00 91.56 229 GLU A C 1
ATOM 1870 O O . GLU A 1 229 ? -23.464 -8.638 12.062 1.00 91.56 229 GLU A O 1
ATOM 1875 N N . GLY A 1 230 ? -21.890 -7.046 11.871 1.00 93.94 230 GLY A N 1
ATOM 1876 C CA . GLY A 1 230 ? -22.651 -5.964 12.478 1.00 93.94 230 GLY A CA 1
ATOM 1877 C C . GLY A 1 230 ? -22.338 -5.774 13.962 1.00 93.94 230 GLY A C 1
ATOM 1878 O O . GLY A 1 230 ? -21.686 -6.589 14.613 1.00 93.94 230 GLY A O 1
ATOM 1879 N N . LEU A 1 231 ? -22.810 -4.646 14.497 1.00 94.31 231 LEU A N 1
ATOM 1880 C CA . LEU A 1 231 ? -22.609 -4.252 15.891 1.00 94.31 231 LEU A CA 1
ATOM 1881 C C . LEU A 1 231 ? -23.931 -4.294 16.651 1.00 94.31 231 LEU A C 1
ATOM 1883 O O . LEU A 1 231 ? -24.965 -3.847 16.147 1.00 94.31 231 LEU A O 1
ATOM 1887 N N . SER A 1 232 ? -23.892 -4.756 17.899 1.00 92.38 232 SER A N 1
ATOM 1888 C CA . SER A 1 232 ? -25.022 -4.599 18.815 1.00 92.38 232 SER A CA 1
ATOM 1889 C C . SER A 1 232 ? -25.285 -3.118 19.118 1.00 92.38 232 SER A C 1
ATOM 1891 O O . SER A 1 232 ? -24.400 -2.268 18.998 1.00 92.38 232 SER A O 1
ATOM 1893 N N . ALA A 1 233 ? -26.492 -2.784 19.586 1.00 91.69 233 ALA A N 1
ATOM 1894 C CA . ALA A 1 233 ? -26.844 -1.401 19.926 1.00 91.69 233 ALA A CA 1
ATOM 1895 C C . ALA A 1 233 ? -25.877 -0.766 20.951 1.00 91.69 233 ALA A C 1
ATOM 1897 O O . ALA A 1 233 ? -25.546 0.415 20.839 1.00 91.69 233 ALA A O 1
ATOM 1898 N N . LYS A 1 234 ? -25.384 -1.554 21.922 1.00 87.19 234 LYS A N 1
ATOM 1899 C CA . LYS A 1 234 ? -24.397 -1.095 22.914 1.00 87.19 234 LYS A CA 1
ATOM 1900 C C . LYS A 1 234 ? -23.042 -0.790 22.268 1.00 87.19 234 LYS A C 1
ATOM 1902 O O . LYS A 1 234 ? -22.480 0.277 22.509 1.00 87.19 234 LYS A O 1
ATOM 1907 N N . GLU A 1 235 ? -22.534 -1.704 21.442 1.00 90.56 235 GLU A N 1
ATOM 1908 C CA . GLU A 1 235 ? -21.263 -1.528 20.726 1.00 90.56 235 GLU A CA 1
ATOM 1909 C C . GLU A 1 235 ? -21.325 -0.327 19.783 1.00 90.56 235 GLU A C 1
ATOM 1911 O O . GLU A 1 235 ? -20.432 0.520 19.806 1.00 90.56 235 GLU A O 1
ATOM 1916 N N . LEU A 1 236 ? -22.415 -0.198 19.019 1.00 92.00 236 LEU A N 1
ATOM 1917 C CA . LEU A 1 236 ? -22.634 0.922 18.111 1.00 92.00 236 LEU A CA 1
ATOM 1918 C C . LEU A 1 236 ? -22.643 2.261 18.858 1.00 92.00 236 LEU A C 1
ATOM 1920 O O . LEU A 1 236 ? -22.048 3.229 18.386 1.00 92.00 236 LEU A O 1
ATOM 1924 N N . PHE A 1 237 ? -23.280 2.329 20.028 1.00 89.38 237 PHE A N 1
ATOM 1925 C CA . PHE A 1 237 ? -23.322 3.548 20.834 1.00 89.38 237 PHE A CA 1
ATOM 1926 C C . PHE A 1 237 ? -21.929 3.966 21.333 1.00 89.38 237 PHE A C 1
ATOM 1928 O O . PHE A 1 237 ? -21.541 5.130 21.191 1.00 89.38 237 PHE A O 1
ATOM 1935 N N . ILE A 1 238 ? -21.144 3.019 21.859 1.00 87.62 238 ILE A N 1
ATOM 1936 C CA . ILE A 1 238 ? -19.769 3.271 22.326 1.00 87.62 238 ILE A CA 1
ATOM 1937 C C . ILE A 1 238 ? -18.862 3.671 21.155 1.00 87.62 238 ILE A C 1
ATOM 1939 O O . ILE A 1 238 ? -18.115 4.653 21.251 1.00 87.62 238 ILE A O 1
ATOM 1943 N N . HIS A 1 239 ? -18.963 2.956 20.033 1.00 92.25 239 HIS A N 1
ATOM 1944 C CA . HIS A 1 239 ? -18.224 3.261 18.813 1.00 92.25 239 HIS A CA 1
ATOM 1945 C C . HIS A 1 239 ? -18.558 4.667 18.296 1.00 92.25 239 HIS A C 1
ATOM 1947 O O . HIS A 1 239 ? -17.659 5.461 18.027 1.00 92.25 239 HIS A O 1
ATOM 1953 N N . SER A 1 240 ? -19.844 5.032 18.272 1.00 92.38 240 SER A N 1
ATOM 1954 C CA . SER A 1 240 ? -20.309 6.359 17.848 1.00 92.38 240 SER A CA 1
ATOM 1955 C C . SER A 1 240 ? -19.776 7.478 18.746 1.00 92.38 240 SER A C 1
ATOM 1957 O O . SER A 1 240 ? -19.362 8.527 18.248 1.00 92.38 240 SER A O 1
ATOM 1959 N N . LYS A 1 241 ? -19.730 7.272 20.073 1.00 89.69 241 LYS A N 1
ATOM 1960 C CA . LYS A 1 241 ? -19.165 8.257 21.012 1.00 89.69 241 LYS A CA 1
ATOM 1961 C C . LYS A 1 241 ? -17.676 8.490 20.739 1.00 89.69 241 LYS A C 1
ATOM 1963 O O . LYS A 1 241 ? -17.230 9.638 20.722 1.00 89.69 241 LYS A O 1
ATOM 1968 N N . SER A 1 242 ? -16.931 7.418 20.475 1.00 90.06 242 SER A N 1
ATOM 1969 C CA . SER A 1 242 ? -15.503 7.493 20.141 1.00 90.06 242 SER A CA 1
ATOM 1970 C C . SER A 1 242 ? -15.259 8.136 18.778 1.00 90.06 242 SER A C 1
ATOM 1972 O O . SER A 1 242 ? -14.402 9.012 18.663 1.00 90.06 242 SER A O 1
ATOM 1974 N N . GLY A 1 243 ? -16.070 7.797 17.772 1.00 91.94 243 GLY A N 1
ATOM 1975 C CA . GLY A 1 243 ? -16.052 8.455 16.465 1.00 91.94 243 GLY A CA 1
ATOM 1976 C C . GLY A 1 243 ? -16.296 9.963 16.573 1.00 91.94 243 GLY A C 1
ATOM 1977 O O . GLY A 1 243 ? -15.558 10.754 15.986 1.00 91.94 243 GLY A O 1
ATOM 1978 N N . ARG A 1 244 ? -17.257 10.387 17.408 1.00 92.00 244 ARG A N 1
ATOM 1979 C CA . ARG A 1 244 ? -17.520 11.811 17.670 1.00 92.00 244 ARG A CA 1
ATOM 1980 C C . ARG A 1 244 ? -16.307 12.526 18.266 1.00 92.00 244 ARG A C 1
ATOM 1982 O O . ARG A 1 244 ? -15.997 13.634 17.836 1.00 92.00 244 ARG A O 1
ATOM 1989 N N . ALA A 1 245 ? -15.614 11.911 19.226 1.00 89.69 245 ALA A N 1
ATOM 1990 C CA . ALA A 1 245 ? -14.396 12.489 19.796 1.00 89.69 245 ALA A CA 1
ATOM 1991 C C . ALA A 1 245 ? -13.282 12.650 18.748 1.00 89.69 245 ALA A C 1
ATOM 1993 O O . ALA A 1 245 ? -12.619 13.686 18.728 1.00 89.69 245 ALA A O 1
ATOM 1994 N N . GLY A 1 246 ? -13.132 11.685 17.834 1.00 88.88 246 GLY A N 1
ATOM 1995 C CA . GLY A 1 246 ? -12.197 11.787 16.710 1.00 88.88 246 GLY A CA 1
ATOM 1996 C C . GLY A 1 246 ? -12.515 12.952 15.764 1.00 88.88 246 GLY A C 1
ATOM 1997 O O . GLY A 1 246 ? -11.620 13.716 15.397 1.00 88.88 246 GLY A O 1
ATOM 1998 N N . ILE A 1 247 ? -13.793 13.145 15.419 1.00 92.00 247 ILE A N 1
ATOM 1999 C CA . ILE A 1 247 ? -14.235 14.264 14.567 1.00 92.00 247 ILE A CA 1
ATOM 2000 C C . ILE A 1 247 ? -13.972 15.608 15.258 1.00 92.00 247 ILE A C 1
ATOM 2002 O O . ILE A 1 247 ? -13.399 16.507 14.648 1.00 92.00 247 ILE A O 1
ATOM 2006 N N . ILE A 1 248 ? -14.326 15.734 16.541 1.00 90.94 248 ILE A N 1
ATOM 2007 C CA . ILE A 1 248 ? -14.076 16.956 17.322 1.00 90.94 248 ILE A CA 1
ATOM 2008 C C . ILE A 1 248 ? -12.575 17.269 17.370 1.00 90.94 248 ILE A C 1
ATOM 2010 O O . ILE A 1 248 ? -12.179 18.404 17.111 1.00 90.94 248 ILE A O 1
ATOM 2014 N N . SER A 1 249 ? -11.734 16.268 17.654 1.00 88.19 249 SER A N 1
ATOM 2015 C CA . SER A 1 249 ? -10.278 16.440 17.682 1.00 88.19 249 SER A CA 1
ATOM 2016 C C . SER A 1 249 ? -9.731 16.906 16.332 1.00 88.19 249 SER A C 1
ATOM 2018 O O . SER A 1 249 ? -8.909 17.819 16.292 1.00 88.19 249 SER A O 1
ATOM 2020 N N . THR A 1 250 ? -10.226 16.345 15.226 1.00 88.75 250 THR A N 1
ATOM 2021 C CA . THR A 1 250 ? -9.823 16.746 13.869 1.00 88.75 250 THR A CA 1
ATOM 2022 C C . THR A 1 250 ? -10.164 18.213 13.601 1.00 88.75 250 THR A C 1
ATOM 2024 O O . THR A 1 250 ? -9.315 18.969 13.125 1.00 88.75 250 THR A O 1
ATOM 2027 N N . SER A 1 251 ? -11.374 18.645 13.966 1.00 86.81 251 SER A N 1
ATOM 2028 C CA . SER A 1 251 ? -11.805 20.035 13.797 1.00 86.81 251 SER A CA 1
ATOM 2029 C C . SER A 1 251 ? -10.953 21.015 14.609 1.00 86.81 251 SER A C 1
ATOM 2031 O O . SER A 1 251 ? -10.518 22.029 14.071 1.00 86.81 251 SER A O 1
ATOM 2033 N N . LEU A 1 252 ? -10.655 20.698 15.874 1.00 88.44 252 LEU A N 1
ATOM 2034 C CA . LEU A 1 252 ? -9.836 21.556 16.743 1.00 88.44 252 LEU A CA 1
ATOM 2035 C C . LEU A 1 252 ? -8.377 21.639 16.272 1.00 88.44 252 LEU A C 1
ATOM 2037 O O . LEU A 1 252 ? -7.780 22.718 16.260 1.00 88.44 252 LEU A O 1
ATOM 2041 N N . ASN A 1 253 ? -7.815 20.508 15.837 1.00 86.56 253 ASN A N 1
ATOM 2042 C CA . ASN A 1 253 ? -6.433 20.439 15.366 1.00 86.56 253 ASN A CA 1
ATOM 2043 C C . ASN A 1 253 ? -6.231 21.149 14.021 1.00 86.56 253 ASN A C 1
ATOM 2045 O O . ASN A 1 253 ? -5.134 21.623 13.739 1.00 86.56 253 ASN A O 1
ATOM 2049 N N . THR A 1 254 ? -7.271 21.264 13.191 1.00 85.12 254 THR A N 1
ATOM 2050 C CA . THR A 1 254 ? -7.173 21.950 11.892 1.00 85.12 254 THR A CA 1
ATOM 2051 C C . THR A 1 254 ? -6.891 23.444 12.068 1.00 85.12 254 THR A C 1
ATOM 2053 O O . THR A 1 254 ? -6.016 23.992 11.399 1.00 85.12 254 THR A O 1
ATOM 2056 N N . SER A 1 255 ? -7.579 24.111 13.002 1.00 86.00 255 SER A N 1
ATOM 2057 C CA . SER A 1 255 ? -7.348 25.538 13.262 1.00 86.00 255 SER A CA 1
ATOM 2058 C C . SER A 1 255 ? -5.979 25.817 13.884 1.00 86.00 255 SER A C 1
ATOM 2060 O O . SER A 1 255 ? -5.322 26.785 13.507 1.00 86.00 255 SER A O 1
ATOM 2062 N N . SER A 1 256 ? -5.529 24.972 14.817 1.00 87.12 256 SER A N 1
ATOM 2063 C CA . SER A 1 256 ? -4.264 25.188 15.527 1.00 87.12 256 SER A CA 1
ATOM 2064 C C . SER A 1 256 ? -3.052 24.916 14.639 1.00 87.12 256 SER A C 1
ATOM 2066 O O . SER A 1 256 ? -2.109 25.702 14.638 1.00 87.12 256 SER A O 1
ATOM 2068 N N . THR A 1 257 ? -3.090 23.847 13.837 1.00 91.88 257 THR A N 1
ATOM 2069 C CA . THR A 1 257 ? -1.994 23.501 12.917 1.00 91.88 257 THR A CA 1
ATOM 2070 C C . THR A 1 257 ? -1.790 24.569 11.845 1.00 91.88 257 THR A C 1
ATOM 2072 O O . THR A 1 257 ? -0.651 24.947 11.583 1.00 91.88 257 THR A O 1
ATOM 2075 N N . GLY A 1 258 ? -2.870 25.116 11.275 1.00 91.31 258 GLY A N 1
ATOM 2076 C CA . GLY A 1 258 ? -2.781 26.210 10.303 1.00 91.31 258 GLY A CA 1
ATOM 2077 C C . GLY A 1 258 ? -2.230 27.507 10.902 1.00 91.31 258 GLY A C 1
ATOM 2078 O O . GLY A 1 258 ? -1.403 28.177 10.281 1.00 91.31 258 GLY A O 1
ATOM 2079 N N . TYR A 1 259 ? -2.644 27.849 12.126 1.00 92.31 259 TYR A N 1
ATOM 2080 C CA . TYR A 1 259 ? -2.119 29.020 12.827 1.00 92.31 259 TYR A CA 1
ATOM 2081 C C . TYR A 1 259 ? -0.624 28.868 13.142 1.00 92.31 259 TYR A C 1
ATOM 2083 O O . TYR A 1 259 ? 0.164 29.738 12.780 1.00 92.31 259 TYR A O 1
ATOM 2091 N N . LEU A 1 260 ? -0.218 27.723 13.698 1.00 93.81 260 LEU A N 1
ATOM 2092 C CA . LEU A 1 260 ? 1.183 27.418 13.994 1.00 93.81 260 LEU A CA 1
ATOM 2093 C C . LEU A 1 260 ? 2.049 27.413 12.728 1.00 93.81 260 LEU A C 1
ATOM 2095 O O . LEU A 1 260 ? 3.149 27.955 12.734 1.00 93.81 260 LEU A O 1
ATOM 2099 N N . GLN A 1 261 ? 1.552 26.863 11.614 1.00 95.69 261 GLN A N 1
ATOM 2100 C CA . GLN A 1 261 ? 2.243 26.943 10.325 1.00 95.69 261 GLN A CA 1
ATOM 2101 C C . GLN A 1 261 ? 2.473 28.405 9.913 1.00 95.69 261 GLN A C 1
ATOM 2103 O O . GLN A 1 261 ? 3.570 28.754 9.483 1.00 95.69 261 GLN A O 1
ATOM 2108 N N . ARG A 1 262 ? 1.455 29.267 10.037 1.00 95.94 262 ARG A N 1
ATOM 2109 C CA . ARG A 1 262 ? 1.576 30.691 9.702 1.00 95.94 262 ARG A CA 1
ATOM 2110 C C . ARG A 1 262 ? 2.582 31.399 10.605 1.00 95.94 262 ARG A C 1
ATOM 2112 O O . ARG A 1 262 ? 3.381 32.169 10.084 1.00 95.94 262 ARG A O 1
ATOM 2119 N N . GLU A 1 263 ? 2.545 31.155 11.913 1.00 96.12 263 GLU A N 1
ATOM 2120 C CA . GLU A 1 263 ? 3.524 31.711 12.853 1.00 96.12 263 GLU A CA 1
ATOM 2121 C C . GLU A 1 263 ? 4.943 31.274 12.491 1.00 96.12 263 GLU A C 1
ATOM 2123 O O . GLU A 1 263 ? 5.816 32.121 12.353 1.00 96.12 263 GLU A O 1
ATOM 2128 N N . LEU A 1 264 ? 5.157 29.981 12.228 1.00 95.06 264 LEU A N 1
ATOM 2129 C CA . LEU A 1 264 ? 6.457 29.462 11.802 1.00 95.06 264 LEU A CA 1
ATOM 2130 C C . LEU A 1 264 ? 6.950 30.117 10.508 1.00 95.06 264 LEU A C 1
ATOM 2132 O O . LEU A 1 264 ? 8.104 30.529 10.443 1.00 95.06 264 LEU A O 1
ATOM 2136 N N . VAL A 1 265 ? 6.090 30.245 9.493 1.00 95.81 265 VAL A N 1
ATOM 2137 C CA . VAL A 1 265 ? 6.448 30.930 8.240 1.00 95.81 265 VAL A CA 1
ATOM 2138 C C . VAL A 1 265 ? 6.806 32.386 8.517 1.00 95.81 265 VAL A C 1
ATOM 2140 O O . VAL A 1 265 ? 7.820 32.854 8.020 1.00 95.81 265 VAL A O 1
ATOM 2143 N N . LYS A 1 266 ? 6.026 33.093 9.340 1.00 95.12 266 LYS A N 1
ATOM 2144 C CA . LYS A 1 266 ? 6.292 34.496 9.675 1.00 95.12 266 LYS A CA 1
ATOM 2145 C C . LYS A 1 266 ? 7.565 34.707 10.486 1.00 95.12 266 LYS A C 1
ATOM 2147 O O . LYS A 1 266 ? 8.237 35.703 10.266 1.00 95.12 266 LYS A O 1
ATOM 2152 N N . CYS A 1 267 ? 7.919 33.776 11.363 1.00 90.31 267 CYS A N 1
ATOM 2153 C CA . CYS A 1 267 ? 9.168 33.833 12.120 1.00 90.31 267 CYS A CA 1
ATOM 2154 C C . CYS A 1 267 ? 10.411 33.491 11.283 1.00 90.31 267 CYS A C 1
ATOM 2156 O O . CYS A 1 267 ? 11.516 33.729 11.754 1.00 90.31 267 CYS A O 1
ATOM 2158 N N . MET A 1 268 ? 10.249 32.881 10.102 1.00 90.12 268 MET A N 1
ATOM 2159 C CA . MET A 1 268 ? 11.359 32.408 9.264 1.00 90.12 268 MET A CA 1
ATOM 2160 C C . MET A 1 268 ? 11.393 33.046 7.865 1.00 90.12 268 MET A C 1
ATOM 2162 O O . MET A 1 268 ? 12.231 32.663 7.051 1.00 90.12 268 MET A O 1
ATOM 2166 N N . GLU A 1 269 ? 10.480 33.971 7.540 1.00 92.81 269 GLU A N 1
ATOM 2167 C CA . GLU A 1 269 ? 10.338 34.505 6.173 1.00 92.81 269 GLU A CA 1
ATOM 2168 C C . GLU A 1 269 ? 11.489 35.415 5.738 1.00 92.81 269 GLU A C 1
ATOM 2170 O O . GLU A 1 269 ? 11.692 35.608 4.540 1.00 92.81 269 GLU A O 1
ATOM 2175 N N . ASP A 1 270 ? 12.241 35.958 6.692 1.00 91.31 270 ASP A N 1
ATOM 2176 C CA . ASP A 1 270 ? 13.393 36.825 6.463 1.00 91.31 270 ASP A CA 1
ATOM 2177 C C . ASP A 1 270 ? 14.732 36.071 6.433 1.00 91.31 270 ASP A C 1
ATOM 2179 O O . ASP A 1 270 ? 15.765 36.663 6.117 1.00 91.31 270 ASP A O 1
ATOM 2183 N N . LEU A 1 271 ? 14.722 34.764 6.719 1.00 89.00 271 LEU A N 1
ATOM 2184 C CA . LEU A 1 271 ? 15.926 33.944 6.723 1.00 89.00 271 LEU A CA 1
ATOM 2185 C C . LEU A 1 271 ? 16.430 33.709 5.300 1.00 89.00 271 LEU A C 1
ATOM 2187 O O . LEU A 1 271 ? 15.750 33.113 4.462 1.00 89.00 271 LEU A O 1
ATOM 2191 N N . THR A 1 272 ? 17.672 34.114 5.043 1.00 87.25 272 THR A N 1
ATOM 2192 C CA . THR A 1 272 ? 18.334 33.929 3.747 1.00 87.25 272 THR A CA 1
ATOM 2193 C C . THR A 1 272 ? 19.672 33.220 3.911 1.00 87.25 272 THR A C 1
ATOM 2195 O O . THR A 1 272 ? 20.319 33.309 4.952 1.00 87.25 272 THR A O 1
ATOM 2198 N N . THR A 1 273 ? 20.066 32.443 2.897 1.00 86.94 273 THR A N 1
ATOM 2199 C CA . THR A 1 273 ? 21.365 31.755 2.876 1.00 86.94 273 THR A CA 1
ATOM 2200 C C . THR A 1 273 ? 22.319 32.497 1.957 1.00 86.94 273 THR A C 1
ATOM 2202 O O . THR A 1 273 ? 22.039 32.662 0.770 1.00 86.94 273 THR A O 1
ATOM 2205 N N . ASP A 1 274 ? 23.462 32.894 2.499 1.00 82.06 274 ASP A N 1
ATOM 2206 C CA . ASP A 1 274 ? 24.524 33.539 1.737 1.00 82.06 274 ASP A CA 1
ATOM 2207 C C . ASP A 1 274 ? 25.297 32.548 0.861 1.00 82.06 274 ASP A C 1
ATOM 2209 O O . ASP A 1 274 ? 25.325 31.344 1.118 1.00 82.06 274 ASP A O 1
ATOM 2213 N N . ASN A 1 275 ? 26.062 33.074 -0.102 1.00 81.06 275 ASN A N 1
ATOM 2214 C CA . ASN A 1 275 ? 26.981 32.299 -0.952 1.00 81.06 275 ASN A CA 1
ATOM 2215 C C . ASN A 1 275 ? 27.994 31.451 -0.154 1.00 81.06 275 ASN A C 1
ATOM 2217 O O . ASN A 1 275 ? 28.527 30.465 -0.663 1.00 81.06 275 ASN A O 1
ATOM 2221 N N . ASN A 1 276 ? 28.243 31.818 1.105 1.00 81.31 276 ASN A N 1
ATOM 2222 C CA . ASN A 1 276 ? 29.137 31.101 2.012 1.00 81.31 276 ASN A CA 1
ATOM 2223 C C . ASN A 1 276 ? 28.436 29.964 2.786 1.00 81.31 276 ASN A C 1
ATOM 2225 O O . ASN A 1 276 ? 29.105 29.234 3.513 1.00 81.31 276 ASN A O 1
ATOM 2229 N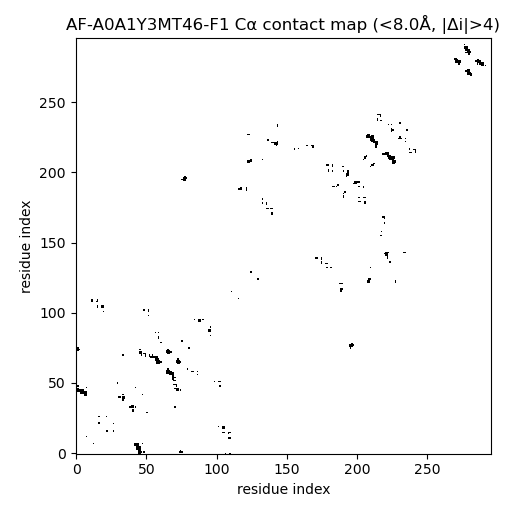 N . GLY A 1 277 ? 27.120 29.780 2.624 1.00 78.12 277 GLY A N 1
ATOM 2230 C CA . GLY A 1 277 ? 26.321 28.774 3.338 1.00 78.12 277 GLY A CA 1
ATOM 2231 C C . GLY A 1 277 ? 25.909 29.174 4.761 1.00 78.12 277 GLY A C 1
ATOM 2232 O O . GLY A 1 277 ? 25.500 28.317 5.539 1.00 78.12 277 GLY A O 1
ATOM 2233 N N . ILE A 1 278 ? 26.030 30.457 5.111 1.00 82.69 278 ILE A N 1
ATOM 2234 C CA . ILE A 1 278 ? 25.620 31.017 6.408 1.00 82.69 278 ILE A CA 1
ATOM 2235 C C . ILE A 1 278 ? 24.183 31.525 6.290 1.00 82.69 278 ILE A C 1
ATOM 2237 O O . ILE A 1 278 ? 23.867 32.219 5.322 1.00 82.69 278 ILE A O 1
ATOM 2241 N N . VAL A 1 279 ? 23.339 31.217 7.278 1.00 86.50 279 VAL A N 1
ATOM 2242 C CA . VAL A 1 279 ? 21.955 31.707 7.339 1.00 86.50 279 VAL A CA 1
ATOM 2243 C C . VAL A 1 279 ? 21.893 32.991 8.165 1.00 86.50 279 VAL A C 1
ATOM 2245 O O . VAL A 1 279 ? 22.357 33.006 9.311 1.00 86.50 279 VAL A O 1
ATOM 2248 N N . ARG A 1 280 ? 21.318 34.056 7.596 1.00 86.00 280 ARG A N 1
ATOM 2249 C CA . ARG A 1 280 ? 21.175 35.371 8.241 1.00 86.00 280 ARG A CA 1
ATOM 2250 C C . ARG A 1 280 ? 19.723 35.844 8.280 1.00 86.00 280 ARG A C 1
ATOM 2252 O O . ARG A 1 280 ? 18.940 35.468 7.408 1.00 86.00 280 ARG A O 1
ATOM 2259 N N . ASP A 1 281 ? 19.397 36.650 9.291 1.00 87.88 281 ASP A N 1
ATOM 2260 C CA . ASP A 1 281 ? 18.133 37.401 9.373 1.00 87.88 281 ASP A CA 1
ATOM 2261 C C . ASP A 1 281 ? 18.165 38.688 8.528 1.00 87.88 281 ASP A C 1
ATOM 2263 O O . ASP A 1 281 ? 19.193 39.048 7.942 1.00 87.88 281 ASP A O 1
ATOM 2267 N N . TYR A 1 282 ? 17.050 39.427 8.509 1.00 85.88 282 TYR A N 1
ATOM 2268 C CA . TYR A 1 282 ? 16.964 40.735 7.843 1.00 85.88 282 TYR A CA 1
ATOM 2269 C C . TYR A 1 282 ? 18.018 41.752 8.331 1.00 85.88 282 TYR A C 1
ATOM 2271 O O . TYR A 1 282 ? 18.521 42.571 7.557 1.00 85.88 282 TYR A O 1
ATOM 2279 N N . ASN A 1 283 ? 18.391 41.695 9.611 1.00 87.69 283 ASN A N 1
ATOM 2280 C CA . ASN A 1 283 ? 19.372 42.592 10.223 1.00 87.69 283 ASN A CA 1
ATOM 2281 C C . ASN A 1 283 ? 20.827 42.159 9.966 1.00 87.69 283 ASN A C 1
ATOM 2283 O O . ASN A 1 283 ? 21.742 42.777 10.506 1.00 87.69 283 ASN A O 1
ATOM 2287 N N . HIS A 1 284 ? 21.049 41.143 9.123 1.00 80.44 284 HIS A N 1
ATOM 2288 C CA . HIS A 1 284 ? 22.353 40.538 8.837 1.00 80.44 284 HIS A CA 1
ATOM 2289 C C . HIS A 1 284 ? 23.008 39.874 10.060 1.00 80.44 284 HIS A C 1
ATOM 2291 O O . HIS A 1 284 ? 24.216 39.621 10.054 1.00 80.44 284 HIS A O 1
ATOM 2297 N N . ASN A 1 285 ? 22.226 39.542 11.088 1.00 83.62 285 ASN A N 1
ATOM 2298 C CA . ASN A 1 285 ? 22.699 38.734 12.199 1.00 83.62 285 ASN A CA 1
ATOM 2299 C C . ASN A 1 285 ? 22.804 37.276 11.758 1.00 83.62 285 ASN A C 1
ATOM 2301 O O . ASN A 1 285 ? 21.921 36.732 11.091 1.00 83.62 285 ASN A O 1
ATOM 2305 N N . GLU A 1 286 ? 23.884 36.622 12.162 1.00 82.38 286 GLU A N 1
ATOM 2306 C CA . GLU A 1 286 ? 24.071 35.194 11.935 1.00 82.38 286 GLU A CA 1
ATOM 2307 C C . GLU A 1 286 ? 23.227 34.396 12.931 1.00 82.38 286 GLU A C 1
ATOM 2309 O O . GLU A 1 286 ? 23.371 34.561 14.142 1.00 82.38 286 GLU A O 1
ATOM 2314 N N . ILE A 1 287 ? 22.350 33.522 12.426 1.00 77.38 287 ILE A N 1
ATOM 2315 C CA . ILE A 1 287 ? 21.481 32.696 13.280 1.00 77.38 287 ILE A CA 1
ATOM 2316 C C . ILE A 1 287 ? 22.035 31.272 13.398 1.00 77.38 287 ILE A C 1
ATOM 2318 O O . ILE A 1 287 ? 22.071 30.716 14.495 1.00 77.38 287 ILE A O 1
ATOM 2322 N N . ILE A 1 288 ? 22.470 30.662 12.285 1.00 68.44 288 ILE A N 1
ATOM 2323 C CA . ILE A 1 288 ? 22.957 29.270 12.240 1.00 68.44 288 ILE A CA 1
ATOM 2324 C C . ILE A 1 288 ? 24.098 29.125 11.216 1.00 68.44 288 ILE A C 1
ATOM 2326 O O . ILE A 1 288 ? 23.986 29.580 10.075 1.00 68.44 288 ILE A O 1
ATOM 2330 N N . ILE A 1 289 ? 25.163 28.404 11.595 1.00 57.06 289 ILE A N 1
ATOM 2331 C CA . ILE A 1 289 ? 26.174 27.862 10.671 1.00 57.06 289 ILE A CA 1
ATOM 2332 C C . ILE A 1 289 ? 25.696 26.481 10.211 1.00 57.06 289 ILE A C 1
ATOM 2334 O O . ILE A 1 289 ? 25.646 25.543 11.008 1.00 57.06 289 ILE A O 1
ATOM 2338 N N . ILE A 1 290 ? 25.360 26.322 8.930 1.00 58.03 290 ILE A N 1
ATOM 2339 C CA . ILE A 1 290 ? 25.161 24.984 8.365 1.00 58.03 290 ILE A CA 1
ATOM 2340 C C . ILE A 1 290 ? 26.551 24.362 8.184 1.00 58.03 290 ILE A C 1
ATOM 2342 O O . ILE A 1 290 ? 27.327 24.795 7.333 1.00 58.03 290 ILE A O 1
ATOM 2346 N N . ILE A 1 291 ? 26.877 23.340 8.984 1.00 52.38 291 ILE A N 1
ATOM 2347 C CA . ILE A 1 291 ? 28.035 22.473 8.727 1.00 52.38 291 ILE A CA 1
ATOM 2348 C C . ILE A 1 291 ? 27.817 21.856 7.343 1.00 52.38 291 ILE A C 1
ATOM 2350 O O . ILE A 1 291 ? 26.857 21.111 7.133 1.00 52.38 291 ILE A O 1
ATOM 2354 N N . ARG A 1 292 ? 28.686 22.194 6.383 1.00 50.34 292 ARG A N 1
ATOM 2355 C CA . ARG A 1 292 ? 28.701 21.557 5.063 1.00 50.34 292 ARG A CA 1
ATOM 2356 C C . ARG A 1 292 ? 28.843 20.048 5.261 1.00 50.34 292 ARG A C 1
ATOM 2358 O O . ARG A 1 292 ? 29.868 19.588 5.752 1.00 50.34 292 ARG A O 1
ATOM 2365 N N . TYR A 1 293 ? 27.847 19.278 4.834 1.00 45.41 293 TYR A N 1
ATOM 2366 C CA . TYR A 1 293 ? 28.103 17.893 4.458 1.00 45.41 293 TYR A CA 1
ATOM 2367 C C . TYR A 1 293 ? 28.856 17.943 3.129 1.00 45.41 293 TYR A C 1
ATOM 2369 O O . TYR A 1 293 ? 28.257 18.135 2.070 1.00 45.41 293 TYR A O 1
ATOM 2377 N N . GLU A 1 294 ? 30.184 17.854 3.193 1.00 37.91 294 GLU A N 1
ATOM 2378 C CA . GLU A 1 294 ? 30.987 17.520 2.023 1.00 37.91 294 GLU A CA 1
ATOM 2379 C C . GLU A 1 294 ? 30.551 16.130 1.554 1.00 37.91 294 GLU A C 1
ATOM 2381 O O . GLU A 1 294 ? 30.808 15.120 2.210 1.00 37.91 294 GLU A O 1
ATOM 2386 N N . TYR A 1 295 ? 29.825 16.081 0.437 1.00 38.59 295 TYR A N 1
ATOM 2387 C CA . TYR A 1 295 ? 29.641 14.840 -0.299 1.00 38.59 295 TYR A CA 1
ATOM 2388 C C . TYR A 1 295 ? 31.014 14.449 -0.861 1.00 38.59 295 TYR A C 1
ATOM 2390 O O . TYR A 1 295 ? 31.492 15.071 -1.810 1.00 38.59 295 TYR A O 1
ATOM 2398 N N . THR A 1 296 ? 31.650 13.470 -0.216 1.00 35.53 296 THR A N 1
ATOM 2399 C CA . THR A 1 296 ? 32.799 12.722 -0.750 1.00 35.53 296 THR A CA 1
ATOM 2400 C C . THR A 1 296 ? 32.319 11.541 -1.578 1.00 35.53 296 THR A C 1
ATOM 2402 O O . THR A 1 296 ? 31.234 10.996 -1.265 1.00 35.53 296 THR A O 1
#